Protein AF-A0A2G6C379-F1 (afdb_monomer)

Solvent-accessible surface area (backbone atoms only — not comparable to full-atom values): 12101 Å² total; per-residue (Å²): 142,84,83,85,84,88,79,91,78,92,78,83,88,73,77,84,77,81,77,82,72,88,87,70,89,64,72,88,75,77,79,70,86,86,88,75,94,64,80,55,58,51,52,68,58,52,53,51,51,34,57,76,68,73,46,71,70,52,76,47,78,49,75,74,59,90,48,76,74,57,47,44,73,76,47,71,85,57,52,59,60,40,52,43,57,32,26,32,58,100,52,88,53,30,34,42,38,39,39,58,47,85,58,81,85,54,54,66,59,52,17,58,78,68,76,48,58,62,54,42,75,52,52,62,68,58,34,34,58,26,39,36,37,59,86,93,60,60,33,80,64,29,57,75,31,84,52,21,79,71,48,43,39,35,35,32,52,78,49,41,76,34,81,50,38,64,37,44,51,59,48,63,40,37,36,40,30,32,36,24,66,43,49,59,56,53,39,44,70,68,74,43,72,66,46,77,39,86,120

Foldseek 3Di:
DDDDDDDDDDDDDDDDDPDDDPPDPDPPPLPPDDDDQDLFQDLVVVVVLCVSLVFDKDKFFADQDDDPVVVCVRPVPAFAKDWFWKDADVDDAIETEIEGRPDDDPQVVVCVVVVTHRIDGDDQVLCCQQQSDGPPQGWLSSLVNPNVPRYAYEYAPVQQQAQWHWTDRGGRRMTMITHSVCSQSSQVSSPHGYHYDND

Structure (mmCIF, N/CA/C/O backbone):
data_AF-A0A2G6C379-F1
#
_entry.id   AF-A0A2G6C379-F1
#
loop_
_atom_site.group_PDB
_atom_site.id
_atom_site.type_symbol
_atom_site.label_atom_id
_atom_site.label_alt_id
_atom_site.label_comp_id
_atom_site.label_asym_id
_atom_site.label_entity_id
_atom_site.label_seq_id
_atom_site.pdbx_PDB_ins_code
_atom_site.Cartn_x
_atom_site.Cartn_y
_atom_site.Cartn_z
_atom_site.occupancy
_atom_site.B_iso_or_equiv
_atom_site.auth_seq_id
_atom_site.auth_comp_id
_atom_site.auth_asym_id
_atom_site.auth_atom_id
_atom_site.pdbx_PDB_model_num
ATOM 1 N N . MET A 1 1 ? -29.899 -9.988 62.642 1.00 38.78 1 MET A N 1
ATOM 2 C CA . MET A 1 1 ? -28.792 -9.055 62.944 1.00 38.78 1 MET A CA 1
ATOM 3 C C . MET A 1 1 ? -27.484 -9.716 62.543 1.00 38.78 1 MET A C 1
ATOM 5 O O . MET A 1 1 ? -27.093 -10.660 63.207 1.00 38.78 1 MET A O 1
ATOM 9 N N . SER A 1 2 ? -26.866 -9.307 61.434 1.00 35.81 2 SER A N 1
ATOM 10 C CA . SER A 1 2 ? -25.542 -8.660 61.425 1.00 35.81 2 SER A CA 1
ATOM 11 C C . SER A 1 2 ? -24.962 -8.646 60.003 1.00 35.81 2 SER A C 1
ATOM 13 O O . SER A 1 2 ? -24.660 -9.687 59.436 1.00 35.81 2 SER A O 1
ATOM 15 N N . TYR A 1 3 ? -24.916 -7.429 59.462 1.00 31.28 3 TYR A N 1
ATOM 16 C CA . TYR A 1 3 ? -23.936 -6.809 58.567 1.00 31.28 3 TYR A CA 1
ATOM 17 C C . TYR A 1 3 ? -23.276 -7.574 57.404 1.00 31.28 3 TYR A C 1
ATOM 19 O O . TYR A 1 3 ? -22.481 -8.492 57.573 1.00 31.28 3 TYR A O 1
ATOM 27 N N . ALA A 1 4 ? -23.522 -7.014 56.214 1.00 38.81 4 ALA A N 1
ATOM 28 C CA . ALA A 1 4 ? -22.687 -7.089 55.017 1.00 38.81 4 ALA A CA 1
ATOM 29 C C . ALA A 1 4 ? -21.328 -6.381 55.209 1.00 38.81 4 ALA A C 1
ATOM 31 O O . ALA A 1 4 ? -21.170 -5.572 56.129 1.00 38.81 4 ALA A O 1
ATOM 32 N N . PRO A 1 5 ? -20.402 -6.563 54.252 1.00 44.56 5 PRO A N 1
ATOM 33 C CA . PRO A 1 5 ? -20.029 -5.392 53.463 1.00 44.56 5 PRO A CA 1
ATOM 34 C C . PRO A 1 5 ? -19.904 -5.637 51.950 1.00 44.56 5 PRO A C 1
ATOM 36 O O . PRO A 1 5 ? -19.790 -6.752 51.450 1.00 44.56 5 PRO A O 1
ATOM 39 N N . LEU A 1 6 ? -19.965 -4.504 51.255 1.00 38.88 6 LEU A N 1
ATOM 40 C CA . LEU A 1 6 ? -19.885 -4.261 49.820 1.00 38.88 6 LEU A CA 1
ATOM 41 C C . LEU A 1 6 ? -18.534 -4.662 49.206 1.00 38.88 6 LEU A C 1
ATOM 43 O O . LEU A 1 6 ? -17.491 -4.404 49.802 1.00 38.88 6 LEU A O 1
ATOM 47 N N . ALA A 1 7 ? -18.554 -5.125 47.953 1.00 33.72 7 ALA A N 1
ATOM 48 C CA . ALA A 1 7 ? -17.433 -4.954 47.028 1.00 33.72 7 ALA A CA 1
ATOM 49 C C . ALA A 1 7 ? -17.923 -4.894 45.570 1.00 33.72 7 ALA A C 1
ATOM 51 O O . ALA A 1 7 ? -18.427 -5.872 45.018 1.00 33.72 7 ALA A O 1
ATOM 52 N N . CYS A 1 8 ? -17.761 -3.713 44.967 1.00 31.86 8 CYS A N 1
ATOM 53 C CA . CYS A 1 8 ? -17.794 -3.469 43.528 1.00 31.86 8 CYS A CA 1
ATOM 54 C C . CYS A 1 8 ? -16.791 -4.363 42.791 1.00 31.86 8 CYS A C 1
ATOM 56 O O . CYS A 1 8 ? -15.619 -4.380 43.155 1.00 31.86 8 CYS A O 1
ATOM 58 N N . TRP A 1 9 ? -17.213 -4.958 41.676 1.00 29.00 9 TRP A N 1
ATOM 59 C CA . TRP A 1 9 ? -16.306 -5.366 40.604 1.00 29.00 9 TRP A CA 1
ATOM 60 C C . TRP A 1 9 ? -16.858 -4.887 39.262 1.00 29.00 9 TRP A C 1
ATOM 62 O O . TRP A 1 9 ? -17.794 -5.450 38.702 1.00 29.00 9 TRP A O 1
ATOM 72 N N . TRP A 1 10 ? -16.258 -3.804 38.774 1.00 32.34 10 TRP A N 1
ATOM 73 C CA . TRP A 1 10 ? -16.143 -3.497 37.355 1.00 32.34 10 TRP A CA 1
ATOM 74 C C . TRP A 1 10 ? -15.030 -4.391 36.786 1.00 32.34 10 TRP A C 1
ATOM 76 O O . TRP A 1 10 ? -13.888 -4.282 37.222 1.00 32.34 10 TRP A O 1
ATOM 86 N N . LEU A 1 11 ? -15.339 -5.246 35.811 1.00 32.47 11 LEU A N 1
ATOM 87 C CA . LEU A 1 11 ? -14.383 -5.803 34.843 1.00 32.47 11 LEU A CA 1
ATOM 88 C C . LEU A 1 11 ? -15.121 -5.856 33.501 1.00 32.47 11 LEU A C 1
ATOM 90 O O . LEU A 1 11 ? -16.102 -6.571 33.351 1.00 32.47 11 LEU A O 1
ATOM 94 N N . SER A 1 12 ? -14.845 -4.898 32.619 1.00 36.22 12 SER A N 1
ATOM 95 C CA . SER A 1 12 ? -13.827 -5.013 31.565 1.00 36.22 12 SER A CA 1
ATOM 96 C C . SER A 1 12 ? -14.299 -5.917 30.424 1.00 36.22 12 SER A C 1
ATOM 98 O O . SER A 1 12 ? -13.953 -7.092 30.331 1.00 36.22 12 SER A O 1
ATOM 100 N N . SER A 1 13 ? -15.104 -5.330 29.540 1.00 35.69 13 SER A N 1
ATOM 101 C CA . SER A 1 13 ? -15.391 -5.863 28.212 1.00 35.69 13 SER A CA 1
ATOM 102 C C . SER A 1 13 ? -14.158 -5.635 27.330 1.00 35.69 13 SER A C 1
ATOM 104 O O . SER A 1 13 ? -14.037 -4.603 26.672 1.00 35.69 13 SER A O 1
ATOM 106 N N . ALA A 1 14 ? -13.206 -6.565 27.357 1.00 33.41 14 ALA A N 1
ATOM 107 C CA . ALA A 1 14 ? -12.123 -6.596 26.379 1.00 33.41 14 ALA A CA 1
ATOM 108 C C . ALA A 1 14 ? -12.692 -6.969 24.990 1.00 33.41 14 ALA A C 1
ATOM 110 O O . ALA A 1 14 ? -13.519 -7.881 24.909 1.00 33.41 14 ALA A O 1
ATOM 111 N N . PRO A 1 15 ? -12.290 -6.296 23.895 1.00 35.88 15 PRO A N 1
ATOM 112 C CA . PRO A 1 15 ? -12.675 -6.703 22.546 1.00 35.88 15 PRO A CA 1
ATOM 113 C C . PRO A 1 15 ? -11.981 -8.024 22.162 1.00 35.88 15 PRO A C 1
ATOM 115 O O . PRO A 1 15 ? -10.946 -8.368 22.743 1.00 35.88 15 PRO A O 1
ATOM 118 N N . PRO A 1 16 ? -12.535 -8.786 21.201 1.00 36.28 16 PRO A N 1
ATOM 119 C CA . PRO A 1 16 ? -12.026 -10.105 20.865 1.00 36.28 16 PRO A CA 1
ATOM 120 C C . PRO A 1 16 ? -10.613 -10.005 20.287 1.00 36.28 16 PRO A C 1
ATOM 122 O O . PRO A 1 16 ? -10.349 -9.287 19.324 1.00 36.28 16 PRO A O 1
ATOM 125 N N . ILE A 1 17 ? -9.710 -10.764 20.898 1.00 35.69 17 ILE A N 1
ATOM 126 C CA . ILE A 1 17 ? -8.379 -11.064 20.384 1.00 35.69 17 ILE A CA 1
ATOM 127 C C . ILE A 1 17 ? -8.590 -11.822 19.070 1.00 35.69 17 ILE A C 1
ATOM 129 O O . ILE A 1 17 ? -9.154 -12.917 19.075 1.00 35.69 17 ILE A O 1
ATOM 133 N N . PHE A 1 18 ? -8.172 -11.237 17.945 1.00 36.41 18 PHE A N 1
ATOM 134 C CA . PHE A 1 18 ? -8.116 -11.946 16.671 1.00 36.41 18 PHE A CA 1
ATOM 135 C C . PHE A 1 18 ? -7.194 -13.158 16.837 1.00 36.41 18 PHE A C 1
ATOM 137 O O . PHE A 1 18 ? -5.983 -13.031 17.018 1.00 36.41 18 PHE A O 1
ATOM 144 N N . ALA A 1 19 ? -7.800 -14.343 16.837 1.00 31.86 19 ALA A N 1
ATOM 145 C CA . ALA A 1 19 ? -7.094 -15.607 16.835 1.00 31.86 19 ALA A CA 1
ATOM 146 C C . ALA A 1 19 ? -6.356 -15.745 15.498 1.00 31.86 19 ALA A C 1
ATOM 148 O O . ALA A 1 19 ? -6.970 -15.818 14.436 1.00 31.86 19 ALA A O 1
ATOM 149 N N . CYS A 1 20 ? -5.029 -15.746 15.583 1.00 30.28 20 CYS A N 1
ATOM 150 C CA . CYS A 1 20 ? -4.110 -15.966 14.477 1.00 30.28 20 CYS A CA 1
ATOM 151 C C . CYS A 1 20 ? -4.453 -17.295 13.776 1.00 30.28 20 CYS A C 1
ATOM 153 O O . CYS A 1 20 ? -4.453 -18.355 14.409 1.00 30.28 20 CYS A O 1
ATOM 155 N N . SER A 1 21 ? -4.789 -17.238 12.487 1.00 34.28 21 SER A N 1
ATOM 156 C CA . SER A 1 21 ? -5.070 -18.419 11.666 1.00 34.28 21 SER A CA 1
ATOM 157 C C . SER A 1 21 ? -3.759 -19.159 11.347 1.00 34.28 21 SER A C 1
ATOM 159 O O . SER A 1 21 ? -2.771 -18.508 11.014 1.00 34.28 21 SER A O 1
ATOM 161 N N . PRO A 1 22 ? -3.692 -20.507 11.368 1.00 31.56 22 PRO A N 1
ATOM 162 C CA . PRO A 1 22 ? -2.435 -21.250 11.190 1.00 31.56 22 PRO A CA 1
ATOM 163 C C . PRO A 1 22 ? -1.883 -21.252 9.754 1.00 31.56 22 PRO A C 1
ATOM 165 O O . PRO A 1 22 ? -0.996 -22.045 9.438 1.00 31.56 22 PRO A O 1
ATOM 168 N N . ARG A 1 23 ? -2.437 -20.450 8.836 1.00 39.84 23 ARG A N 1
ATOM 169 C CA . ARG A 1 23 ? -2.306 -20.708 7.395 1.00 39.84 23 ARG A CA 1
ATOM 170 C C . ARG A 1 23 ? -0.994 -20.232 6.764 1.00 39.84 23 ARG A C 1
ATOM 172 O O . ARG A 1 23 ? -0.722 -20.614 5.632 1.00 39.84 23 ARG A O 1
ATOM 179 N N . TYR A 1 24 ? -0.155 -19.498 7.496 1.00 38.47 24 TYR A N 1
ATOM 180 C CA . TYR A 1 24 ? 1.117 -18.982 6.986 1.00 38.47 24 TYR A CA 1
ATOM 181 C C . TYR A 1 24 ? 2.213 -18.983 8.063 1.00 38.47 24 TYR A C 1
ATOM 183 O O . TYR A 1 24 ? 2.558 -17.955 8.639 1.00 38.47 24 TYR A O 1
ATOM 191 N N . LEU A 1 25 ? 2.838 -20.142 8.298 1.00 35.97 25 LEU A N 1
ATOM 192 C CA . LEU A 1 25 ? 4.183 -20.218 8.892 1.00 35.97 25 LEU A CA 1
ATOM 193 C C . LEU A 1 25 ? 5.223 -19.806 7.835 1.00 35.97 25 LEU A C 1
ATOM 195 O O . LEU A 1 25 ? 6.076 -20.594 7.433 1.00 35.97 25 LEU A O 1
ATOM 199 N N . VAL A 1 26 ? 5.126 -18.574 7.330 1.00 41.81 26 VAL A N 1
ATOM 200 C CA . VAL A 1 26 ? 6.183 -18.003 6.492 1.00 41.81 26 VAL A CA 1
ATOM 201 C C . VAL A 1 26 ? 7.257 -17.483 7.434 1.00 41.81 26 VAL A C 1
ATOM 203 O O . VAL A 1 26 ? 6.985 -16.754 8.385 1.00 41.81 26 VAL A O 1
ATOM 206 N N . ASN A 1 27 ? 8.470 -17.960 7.189 1.00 36.75 27 ASN A N 1
ATOM 207 C CA . ASN A 1 27 ? 9.697 -17.744 7.934 1.00 36.75 27 ASN A CA 1
ATOM 208 C C . ASN A 1 27 ? 9.770 -16.354 8.613 1.00 36.75 27 ASN A C 1
ATOM 210 O O . ASN A 1 27 ? 10.182 -15.374 7.993 1.00 36.75 27 ASN A O 1
ATOM 214 N N . ARG A 1 28 ? 9.424 -16.272 9.910 1.00 43.12 28 ARG A N 1
ATOM 215 C CA . ARG A 1 28 ? 9.534 -15.051 10.747 1.00 43.12 28 ARG A CA 1
ATOM 216 C C . ARG A 1 28 ? 10.961 -14.475 10.815 1.00 43.12 28 ARG A C 1
ATOM 218 O O . ARG A 1 28 ? 11.160 -13.412 11.389 1.00 43.12 28 ARG A O 1
ATOM 225 N N . PHE A 1 29 ? 11.945 -15.163 10.237 1.00 39.03 29 PHE A N 1
ATOM 226 C CA . PHE A 1 29 ? 13.364 -14.826 10.277 1.00 39.03 29 PHE A CA 1
ATOM 227 C C . PHE A 1 29 ? 13.891 -14.047 9.059 1.00 39.03 29 PHE A C 1
ATOM 229 O O . PHE A 1 29 ? 15.074 -13.720 9.041 1.00 39.03 29 PHE A O 1
ATOM 236 N N . ALA A 1 30 ? 13.069 -13.716 8.053 1.00 39.34 30 ALA A N 1
ATOM 237 C CA . ALA A 1 30 ? 13.566 -13.041 6.843 1.00 39.34 30 ALA A CA 1
ATOM 238 C C . ALA A 1 30 ? 13.582 -11.498 6.898 1.00 39.34 30 ALA A C 1
ATOM 240 O O . ALA A 1 30 ? 14.214 -10.878 6.047 1.00 39.34 30 ALA A O 1
ATOM 241 N N . VAL A 1 31 ? 12.960 -10.857 7.894 1.00 43.72 31 VAL A N 1
ATOM 242 C CA . VAL A 1 31 ? 13.060 -9.393 8.077 1.00 43.72 31 VAL A CA 1
ATOM 243 C C . VAL A 1 31 ? 13.980 -9.096 9.259 1.00 43.72 31 VAL A C 1
ATOM 245 O O . VAL A 1 31 ? 13.568 -8.589 10.300 1.00 43.72 31 VAL A O 1
ATOM 248 N N . ALA A 1 32 ? 15.248 -9.486 9.128 1.00 37.09 32 ALA A N 1
ATOM 249 C CA . ALA A 1 32 ? 16.283 -9.059 10.057 1.00 37.09 32 ALA A CA 1
ATOM 250 C C . ALA A 1 32 ? 16.591 -7.566 9.834 1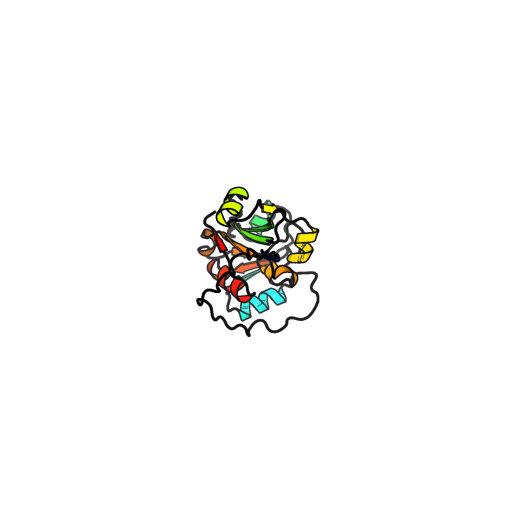.00 37.09 32 ALA A C 1
ATOM 252 O O . ALA A 1 32 ? 16.851 -7.144 8.710 1.00 37.09 32 ALA A O 1
ATOM 253 N N . ALA A 1 33 ? 16.508 -6.804 10.930 1.00 42.62 33 ALA A N 1
ATOM 254 C CA . ALA A 1 33 ? 16.940 -5.423 11.159 1.00 42.62 33 ALA A CA 1
ATOM 255 C C . ALA A 1 33 ? 17.482 -4.645 9.940 1.00 42.62 33 ALA A C 1
ATOM 257 O O . ALA A 1 33 ? 18.663 -4.729 9.606 1.00 42.62 33 ALA A O 1
ATOM 258 N N . ILE A 1 34 ? 16.635 -3.795 9.352 1.00 43.97 34 ILE A N 1
ATOM 259 C CA . ILE A 1 34 ? 17.068 -2.738 8.433 1.00 43.97 34 ILE A CA 1
ATOM 260 C C . ILE A 1 34 ? 17.151 -1.448 9.257 1.00 43.97 34 ILE A C 1
ATOM 262 O O . ILE A 1 34 ? 16.146 -0.943 9.753 1.00 43.97 34 ILE A O 1
ATOM 266 N N . SER A 1 35 ? 18.375 -0.987 9.492 1.00 41.97 35 SER A N 1
ATOM 267 C CA . SER A 1 35 ? 18.727 0.126 10.376 1.00 41.97 35 SER A CA 1
ATOM 268 C C . SER A 1 35 ? 18.726 1.486 9.664 1.00 41.97 35 SER A C 1
ATOM 270 O O . SER A 1 35 ? 19.365 1.599 8.617 1.00 41.97 35 SER A O 1
ATOM 272 N N . SER A 1 36 ? 18.147 2.504 10.328 1.00 38.66 36 SER A N 1
ATOM 273 C CA . SER A 1 36 ? 18.287 3.984 10.192 1.00 38.66 36 SER A CA 1
ATOM 274 C C . SER A 1 36 ? 16.942 4.708 9.983 1.00 38.66 36 SER A C 1
ATOM 276 O O . SER A 1 36 ? 16.035 4.128 9.389 1.00 38.66 36 SER A O 1
ATOM 278 N N . PRO A 1 37 ? 16.767 5.947 10.494 1.00 42.06 37 PRO A N 1
ATOM 279 C CA . PRO A 1 37 ? 15.497 6.665 10.416 1.00 42.06 37 PRO A CA 1
ATOM 280 C C . PRO A 1 37 ? 15.298 7.152 8.980 1.00 42.06 37 PRO A C 1
ATOM 282 O O . PRO A 1 37 ? 16.031 8.027 8.525 1.00 42.06 37 PRO A O 1
ATOM 285 N N . VAL A 1 38 ? 14.365 6.555 8.237 1.00 46.16 38 VAL A N 1
ATOM 286 C CA . VAL A 1 38 ? 14.166 6.924 6.832 1.00 46.16 38 VAL A CA 1
ATOM 287 C C . VAL A 1 38 ? 12.907 7.774 6.687 1.00 46.16 38 VAL A C 1
ATOM 289 O O . VAL A 1 38 ? 11.795 7.257 6.655 1.00 46.16 38 VAL A O 1
ATOM 292 N N . ASP A 1 39 ? 13.108 9.088 6.560 1.00 55.81 39 ASP A N 1
ATOM 293 C CA . ASP A 1 39 ? 12.076 10.073 6.193 1.00 55.81 39 ASP A CA 1
ATOM 294 C C . ASP A 1 39 ? 11.598 9.922 4.729 1.00 55.81 39 ASP A C 1
ATOM 296 O O . ASP A 1 39 ? 10.691 10.631 4.291 1.00 55.81 39 ASP A O 1
ATOM 300 N N . LYS A 1 40 ? 12.197 9.008 3.947 1.00 65.94 40 LYS A N 1
ATOM 301 C CA . LYS A 1 40 ? 11.839 8.732 2.549 1.00 65.94 40 LYS A CA 1
ATOM 302 C C . LYS A 1 40 ? 11.876 7.231 2.259 1.00 65.94 40 LYS A C 1
ATOM 304 O O . LYS A 1 40 ? 12.834 6.550 2.589 1.00 65.94 40 LYS A O 1
ATOM 309 N N . LEU A 1 41 ? 10.853 6.716 1.593 1.00 76.06 41 LEU A N 1
ATOM 310 C CA . LEU A 1 41 ? 10.830 5.336 1.114 1.00 76.06 41 LEU A CA 1
ATOM 311 C C . LEU A 1 41 ? 11.997 5.092 0.127 1.00 76.06 41 LEU A C 1
ATOM 313 O O . LEU A 1 41 ? 12.105 5.789 -0.881 1.00 76.06 41 LEU A O 1
ATOM 317 N N . ASP A 1 42 ? 12.884 4.143 0.445 1.00 84.50 42 ASP A N 1
ATOM 318 C CA . ASP A 1 42 ? 14.078 3.825 -0.352 1.00 84.50 42 ASP A CA 1
ATOM 319 C C . ASP A 1 42 ? 13.776 2.736 -1.397 1.00 84.50 42 ASP A C 1
ATOM 321 O O . ASP A 1 42 ? 13.410 1.603 -1.066 1.00 84.50 42 ASP A O 1
ATOM 325 N N . GLN A 1 43 ? 13.974 3.061 -2.678 1.00 87.31 43 GLN A N 1
ATOM 326 C CA . GLN A 1 43 ? 13.788 2.124 -3.786 1.00 87.31 43 GLN A CA 1
ATOM 327 C C . GLN A 1 43 ? 14.662 0.869 -3.630 1.00 87.31 43 GLN A C 1
ATOM 329 O O . GLN A 1 43 ? 14.211 -0.236 -3.943 1.00 87.31 43 GLN A O 1
ATOM 334 N N . GLN A 1 44 ? 15.895 1.001 -3.132 1.00 89.44 44 GLN A N 1
ATOM 335 C CA . GLN A 1 44 ? 16.791 -0.143 -2.967 1.00 89.44 44 GLN A CA 1
ATOM 336 C C . GLN A 1 44 ? 16.278 -1.099 -1.884 1.00 89.44 44 GLN A C 1
ATOM 338 O O . GLN A 1 44 ? 16.321 -2.323 -2.064 1.00 89.44 44 GLN A O 1
ATOM 343 N N . GLN A 1 45 ? 15.737 -0.551 -0.792 1.00 91.00 45 GLN A N 1
ATOM 344 C CA . GLN A 1 45 ? 15.069 -1.322 0.252 1.00 91.00 45 GLN A CA 1
ATOM 345 C C . GLN A 1 45 ? 13.879 -2.104 -0.317 1.00 91.00 45 GLN A C 1
ATOM 347 O O . GLN A 1 45 ? 13.784 -3.307 -0.084 1.00 91.00 45 GLN A O 1
ATOM 352 N N . ILE A 1 46 ? 13.030 -1.469 -1.134 1.00 93.50 46 ILE A N 1
ATOM 353 C CA . ILE A 1 46 ? 11.883 -2.133 -1.778 1.00 93.50 46 ILE A CA 1
ATOM 354 C C . ILE A 1 46 ? 12.333 -3.324 -2.620 1.00 93.50 46 ILE A C 1
ATOM 356 O O . ILE A 1 46 ? 11.817 -4.428 -2.458 1.00 93.50 46 ILE A O 1
ATOM 360 N N . ILE A 1 47 ? 13.308 -3.116 -3.506 1.00 93.50 47 ILE A N 1
ATOM 361 C CA . ILE A 1 47 ? 13.815 -4.170 -4.393 1.00 93.50 47 ILE A CA 1
ATOM 362 C C . ILE A 1 47 ? 14.389 -5.324 -3.571 1.00 93.50 47 ILE A C 1
ATOM 364 O O . ILE A 1 47 ? 14.145 -6.492 -3.878 1.00 93.50 47 ILE A O 1
ATOM 368 N N . THR A 1 48 ? 15.136 -5.004 -2.515 1.00 95.06 48 THR A N 1
ATOM 369 C CA . THR A 1 48 ? 15.722 -6.002 -1.615 1.00 95.06 48 THR A CA 1
ATOM 370 C C . THR A 1 48 ? 14.633 -6.824 -0.929 1.00 95.06 48 THR A C 1
ATOM 372 O O . THR A 1 48 ? 14.710 -8.051 -0.937 1.00 95.06 48 THR A O 1
ATOM 375 N N . THR A 1 49 ? 13.582 -6.180 -0.414 1.00 95.75 49 THR A N 1
ATOM 376 C CA . THR A 1 49 ? 12.440 -6.874 0.192 1.00 95.75 49 THR A CA 1
ATOM 377 C C . THR A 1 49 ? 11.700 -7.749 -0.819 1.00 95.75 49 THR A C 1
ATOM 379 O O . THR A 1 49 ? 11.412 -8.904 -0.520 1.00 95.75 49 THR A O 1
ATOM 382 N N . LEU A 1 50 ? 11.431 -7.252 -2.029 1.00 96.94 50 LEU A N 1
ATOM 383 C CA . LEU A 1 50 ? 10.754 -8.032 -3.071 1.00 96.94 50 LEU A CA 1
ATOM 384 C C . LEU A 1 50 ? 11.552 -9.281 -3.458 1.00 96.94 50 LEU A C 1
ATOM 386 O O . LEU A 1 50 ? 10.974 -10.358 -3.574 1.00 96.94 50 LEU A O 1
ATOM 390 N N . LYS A 1 51 ? 12.878 -9.162 -3.593 1.00 97.00 51 LYS A N 1
ATOM 391 C CA . LYS A 1 51 ? 13.764 -10.310 -3.837 1.00 97.00 51 LYS A CA 1
ATOM 392 C C . LYS A 1 51 ? 13.758 -11.297 -2.670 1.00 97.00 51 LYS A C 1
ATOM 394 O O . LYS A 1 51 ? 13.656 -12.495 -2.902 1.00 97.00 51 LYS A O 1
ATOM 399 N N . ALA A 1 52 ? 13.839 -10.809 -1.432 1.00 97.19 52 ALA A N 1
ATOM 400 C CA . ALA A 1 52 ? 13.833 -11.655 -0.237 1.00 97.19 52 ALA A CA 1
ATOM 401 C C . ALA A 1 52 ? 12.516 -12.433 -0.061 1.00 97.19 52 ALA A C 1
ATOM 403 O O . ALA A 1 52 ? 12.520 -13.542 0.466 1.00 97.19 52 ALA A O 1
ATOM 404 N N . LEU A 1 53 ? 11.399 -11.865 -0.523 1.00 97.19 53 LEU A N 1
ATOM 405 C CA . LEU A 1 53 ? 10.078 -12.498 -0.514 1.00 97.19 53 LEU A CA 1
ATOM 406 C C . LEU A 1 53 ? 9.788 -13.331 -1.772 1.00 97.19 53 LEU A C 1
ATOM 408 O O . LEU A 1 53 ? 8.670 -13.822 -1.917 1.00 97.19 53 LEU A O 1
ATOM 412 N N . ASP A 1 54 ? 10.754 -13.473 -2.684 1.00 97.50 54 ASP A N 1
ATOM 413 C CA . ASP A 1 54 ? 10.577 -14.153 -3.972 1.00 97.50 54 ASP A CA 1
ATOM 414 C C . ASP A 1 54 ? 9.353 -13.618 -4.745 1.00 97.50 54 ASP A C 1
ATOM 416 O O . ASP A 1 54 ? 8.476 -14.357 -5.196 1.00 97.50 54 ASP A O 1
ATOM 420 N N . ILE A 1 55 ? 9.231 -12.288 -4.814 1.00 98.06 55 ILE A N 1
ATOM 421 C CA . ILE A 1 55 ? 8.162 -11.604 -5.544 1.00 98.06 55 ILE A CA 1
ATOM 422 C C . ILE A 1 55 ? 8.703 -11.155 -6.908 1.00 98.06 55 ILE A C 1
ATOM 424 O O . ILE A 1 55 ? 9.600 -10.299 -6.963 1.00 98.06 55 ILE A O 1
ATOM 428 N N . PRO A 1 56 ? 8.151 -11.675 -8.022 1.00 96.75 56 PRO A N 1
ATOM 429 C CA . PRO A 1 56 ? 8.515 -11.203 -9.348 1.00 96.75 56 PRO A CA 1
ATOM 430 C C . PRO A 1 56 ? 8.116 -9.735 -9.495 1.00 96.75 56 PRO A C 1
ATOM 432 O O . PRO A 1 56 ? 7.013 -9.335 -9.112 1.00 96.75 56 PRO A O 1
ATOM 435 N N . HIS A 1 57 ? 9.027 -8.934 -10.040 1.00 96.12 57 HIS A N 1
ATOM 436 C CA . HIS A 1 57 ? 8.815 -7.509 -10.234 1.00 96.12 57 HIS A CA 1
ATOM 437 C C . HIS A 1 57 ? 9.555 -6.997 -11.467 1.00 96.12 57 HIS A C 1
ATOM 439 O O . HIS A 1 57 ? 10.631 -7.491 -11.808 1.00 96.12 57 HIS A O 1
ATOM 445 N N . ARG A 1 58 ? 9.004 -5.957 -12.096 1.00 94.06 58 ARG A N 1
ATOM 446 C CA . ARG A 1 58 ? 9.726 -5.115 -13.062 1.00 94.06 58 ARG A CA 1
ATOM 447 C C . ARG A 1 58 ? 9.703 -3.666 -12.604 1.00 94.06 58 ARG A C 1
ATOM 449 O O . ARG A 1 58 ? 8.820 -3.255 -11.855 1.00 94.06 58 ARG A O 1
ATOM 456 N N . ILE A 1 59 ? 10.662 -2.882 -13.076 1.00 91.56 59 ILE A N 1
ATOM 457 C CA . ILE A 1 59 ? 10.774 -1.463 -12.742 1.00 91.56 59 ILE A CA 1
ATOM 458 C C . ILE A 1 59 ? 10.813 -0.678 -14.042 1.00 91.56 59 ILE A C 1
ATOM 460 O O . ILE A 1 59 ? 11.611 -0.986 -14.924 1.00 91.56 59 ILE A O 1
ATOM 464 N N . VAL A 1 60 ? 9.963 0.339 -14.142 1.00 89.88 60 VAL A N 1
ATOM 465 C CA . VAL A 1 60 ? 9.979 1.313 -15.234 1.00 89.88 60 VAL A CA 1
ATOM 466 C C . VAL A 1 60 ? 10.398 2.653 -14.664 1.00 89.88 60 VAL A C 1
ATOM 468 O O . VAL A 1 60 ? 9.740 3.176 -13.766 1.00 89.88 60 VAL A O 1
ATOM 471 N N . GLN A 1 61 ? 11.496 3.188 -15.186 1.00 88.62 61 GLN A N 1
ATOM 472 C CA . GLN A 1 61 ? 11.979 4.531 -14.876 1.00 88.62 61 GLN A CA 1
ATOM 473 C C . GLN A 1 61 ? 11.333 5.531 -15.837 1.00 88.62 61 GLN A C 1
ATOM 475 O O . GLN A 1 61 ? 11.196 5.243 -17.027 1.00 88.62 61 GLN A O 1
ATOM 480 N N . HIS A 1 62 ? 10.940 6.695 -15.331 1.00 82.44 62 HIS A N 1
ATOM 481 C CA . HIS A 1 62 ? 10.293 7.740 -16.115 1.00 82.44 62 HIS A CA 1
ATOM 482 C C . HIS A 1 62 ? 10.519 9.135 -15.510 1.00 82.44 62 HIS A C 1
ATOM 484 O O . HIS A 1 62 ? 10.795 9.268 -14.318 1.00 82.44 62 HIS A O 1
ATOM 490 N N . PRO A 1 63 ? 10.392 10.216 -16.300 1.00 79.81 63 PRO A N 1
ATOM 491 C CA . PRO A 1 63 ? 10.335 11.559 -15.737 1.00 79.81 63 PRO A CA 1
ATOM 492 C C . PRO A 1 63 ? 9.197 11.687 -14.705 1.00 79.81 63 PRO A C 1
ATOM 494 O O . PRO A 1 63 ? 8.195 10.971 -14.819 1.00 79.81 63 PRO A O 1
ATOM 497 N N . PRO A 1 64 ? 9.315 12.593 -13.715 1.00 77.50 64 PRO A N 1
ATOM 498 C CA . PRO A 1 64 ? 8.217 12.918 -12.818 1.00 77.50 64 PRO A CA 1
ATOM 499 C C . PRO A 1 64 ? 6.965 13.275 -13.609 1.00 77.50 64 PRO A C 1
ATOM 501 O O . PRO A 1 64 ? 6.974 14.194 -14.430 1.00 77.50 64 PRO A O 1
ATOM 504 N N . VAL A 1 65 ? 5.884 12.555 -13.342 1.00 70.00 65 VAL A N 1
ATOM 505 C CA . VAL A 1 65 ? 4.599 12.825 -13.971 1.00 70.00 65 VAL A CA 1
ATOM 506 C C . VAL A 1 65 ? 3.699 13.583 -13.005 1.00 70.00 65 VAL A C 1
ATOM 508 O O . VAL A 1 65 ? 3.488 13.142 -11.874 1.00 70.00 65 VAL A O 1
ATOM 511 N N . PHE A 1 66 ? 3.159 14.714 -13.462 1.00 67.75 66 PHE A N 1
ATOM 512 C CA . PHE A 1 66 ? 2.253 15.566 -12.682 1.00 67.75 66 PHE A CA 1
ATOM 513 C C . PHE A 1 66 ? 0.855 15.693 -13.300 1.00 67.75 66 PHE A C 1
ATOM 515 O O . PHE A 1 66 ? -0.071 16.132 -12.621 1.00 67.75 66 PHE A O 1
ATOM 522 N N . SER A 1 67 ? 0.685 15.305 -14.568 1.00 67.38 67 SER A N 1
ATOM 523 C CA . SER A 1 67 ? -0.594 15.352 -15.275 1.00 67.38 67 SER A CA 1
ATOM 524 C C . SER A 1 67 ? -1.099 13.947 -15.619 1.00 67.38 67 SER A C 1
ATOM 526 O O . SER A 1 67 ? -0.322 13.007 -15.785 1.00 67.38 67 SER A O 1
ATOM 528 N N . VAL A 1 68 ? -2.422 13.797 -15.741 1.00 61.75 68 VAL A N 1
ATOM 529 C CA . VAL A 1 68 ? -3.055 12.527 -16.146 1.00 61.75 68 VAL A CA 1
ATOM 530 C C . VAL A 1 68 ? -2.687 12.152 -17.587 1.00 61.75 68 VAL A C 1
ATOM 532 O O . VAL A 1 68 ? -2.576 10.976 -17.905 1.00 61.75 68 VAL A O 1
ATOM 535 N N . ALA A 1 69 ? -2.476 13.137 -18.462 1.00 59.91 69 ALA A N 1
ATOM 536 C CA . ALA A 1 69 ? -2.097 12.883 -19.851 1.00 59.91 69 ALA A CA 1
ATOM 537 C C . ALA A 1 69 ? -0.685 12.282 -19.947 1.00 59.91 69 ALA A C 1
ATOM 539 O O . ALA A 1 69 ? -0.467 11.317 -20.676 1.00 59.91 69 ALA A O 1
ATOM 540 N N . ASP A 1 70 ? 0.247 12.801 -19.148 1.00 59.12 70 ASP A N 1
ATOM 541 C CA . ASP A 1 70 ? 1.632 12.330 -19.127 1.00 59.12 70 ASP A CA 1
ATOM 542 C C . ASP A 1 70 ? 1.762 10.943 -18.471 1.00 59.12 70 ASP A C 1
ATOM 544 O O . ASP A 1 70 ? 2.685 10.192 -18.785 1.00 59.12 70 ASP A O 1
ATOM 548 N N . SER A 1 71 ? 0.833 10.556 -17.583 1.00 60.62 71 SER A N 1
ATOM 549 C CA . SER A 1 71 ? 0.920 9.273 -16.862 1.00 60.62 71 SER A CA 1
ATOM 550 C C . SER A 1 71 ? 0.522 8.091 -17.736 1.00 60.62 71 SER A C 1
ATOM 552 O O . SER A 1 71 ? 1.083 7.005 -17.592 1.00 60.62 71 SER A O 1
ATOM 554 N N . VAL A 1 72 ? -0.377 8.325 -18.694 1.00 58.12 72 VAL A N 1
ATOM 555 C CA . VAL A 1 72 ? -0.769 7.348 -19.717 1.00 58.12 72 VAL A CA 1
ATOM 556 C C . VAL A 1 72 ? 0.401 7.028 -20.654 1.00 58.12 72 VAL A C 1
ATOM 558 O O . VAL A 1 72 ? 0.530 5.891 -21.095 1.00 58.12 72 VAL A O 1
ATOM 561 N N . GLY A 1 73 ? 1.297 7.985 -20.922 1.00 58.81 73 GLY A N 1
ATOM 562 C CA . GLY A 1 73 ? 2.446 7.779 -21.815 1.00 58.81 73 GLY A CA 1
ATOM 563 C C . GLY A 1 73 ? 3.563 6.902 -21.237 1.00 58.81 73 GLY A C 1
ATOM 564 O O . GLY A 1 73 ? 4.347 6.335 -21.992 1.00 58.81 73 GLY A O 1
ATOM 565 N N . VAL A 1 74 ? 3.639 6.773 -19.909 1.00 62.41 74 VAL A N 1
ATOM 566 C CA . VAL A 1 74 ? 4.711 6.040 -19.211 1.00 62.41 74 VAL A CA 1
ATOM 567 C C . VAL A 1 74 ? 4.460 4.532 -19.159 1.00 62.41 74 VAL A C 1
ATOM 569 O O . VAL A 1 74 ? 5.401 3.742 -19.218 1.00 62.41 74 VAL A O 1
ATOM 572 N N . ALA A 1 75 ? 3.198 4.132 -19.016 1.00 64.81 75 ALA A N 1
ATOM 573 C CA . ALA A 1 75 ? 2.779 2.735 -18.985 1.00 64.81 75 ALA A CA 1
ATOM 574 C C . ALA A 1 75 ? 1.306 2.645 -19.421 1.00 64.81 75 ALA A C 1
ATOM 576 O O . ALA A 1 75 ? 0.423 2.535 -18.567 1.00 64.81 75 ALA A O 1
ATOM 577 N N . PRO A 1 76 ? 1.019 2.743 -20.729 1.00 63.44 76 PRO A N 1
ATOM 578 C CA . PRO A 1 76 ? -0.349 2.809 -21.243 1.00 63.44 76 PRO A CA 1
ATOM 579 C C . PRO A 1 76 ? -1.160 1.544 -20.937 1.00 63.44 76 PRO A C 1
ATOM 581 O O . PRO A 1 76 ? -2.376 1.625 -20.783 1.00 63.44 76 PRO A O 1
ATOM 584 N N . GLU A 1 77 ? -0.505 0.387 -20.788 1.00 69.50 77 GLU A N 1
ATOM 585 C CA . GLU A 1 77 ? -1.150 -0.863 -20.373 1.00 69.50 77 GLU A CA 1
ATOM 586 C C . GLU A 1 77 ? -1.360 -1.015 -18.854 1.00 69.50 77 GLU A C 1
ATOM 588 O O . GLU A 1 77 ? -1.9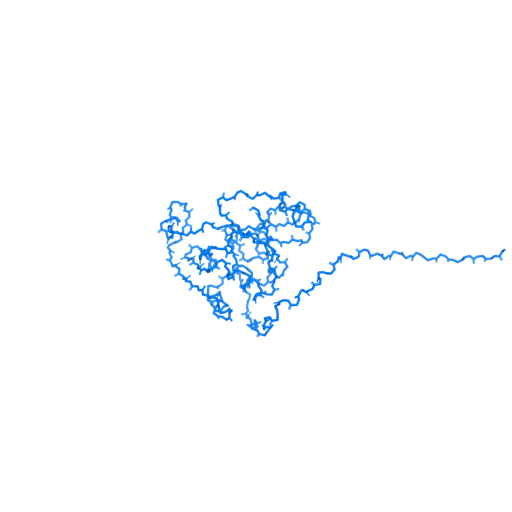26 -2.017 -18.411 1.00 69.50 77 GLU A O 1
ATOM 593 N N . LYS A 1 78 ? -0.901 -0.064 -18.027 1.00 80.69 78 LYS A N 1
ATOM 594 C CA . LYS A 1 78 ? -0.968 -0.191 -16.566 1.00 80.69 78 LYS A CA 1
ATOM 595 C C . LYS A 1 78 ? -2.419 -0.231 -16.094 1.00 80.69 78 LYS A C 1
ATOM 597 O O . LYS A 1 78 ? -3.169 0.730 -16.260 1.00 80.69 78 LYS A O 1
ATOM 602 N N . TYR A 1 79 ? -2.766 -1.298 -15.375 1.00 88.19 79 TYR A N 1
ATOM 603 C CA . TYR A 1 79 ? -4.026 -1.352 -14.647 1.00 88.19 79 TYR A CA 1
ATOM 604 C C . TYR A 1 79 ? -4.091 -0.204 -13.621 1.00 88.19 79 TYR A C 1
ATOM 606 O O . TYR A 1 79 ? -3.164 -0.051 -12.811 1.00 88.19 79 TYR A O 1
ATOM 614 N N . PRO A 1 80 ? -5.152 0.622 -13.625 1.00 90.88 80 PRO A N 1
ATOM 615 C CA . PRO A 1 80 ? -5.255 1.752 -12.718 1.00 90.88 80 PRO A CA 1
ATOM 616 C C . PRO A 1 80 ? -5.464 1.256 -11.284 1.00 90.88 80 PRO A C 1
ATOM 618 O O . PRO A 1 80 ? -6.446 0.588 -10.972 1.00 90.88 80 PRO A O 1
ATOM 621 N N . VAL A 1 81 ? -4.553 1.625 -10.385 1.00 93.50 81 VAL A N 1
ATOM 622 C CA . VAL A 1 81 ? -4.629 1.318 -8.949 1.00 93.50 81 VAL A CA 1
ATOM 623 C C . VAL A 1 81 ? -4.518 2.609 -8.166 1.00 93.50 81 VAL A C 1
ATOM 625 O O . VAL A 1 81 ? -3.710 3.476 -8.501 1.00 93.50 81 VAL A O 1
ATOM 628 N N . LYS A 1 82 ? -5.290 2.716 -7.088 1.00 92.56 82 LYS A N 1
ATOM 629 C CA . LYS A 1 82 ? -5.111 3.761 -6.084 1.00 92.56 82 LYS A CA 1
ATOM 630 C C . LYS A 1 82 ? -4.900 3.177 -4.702 1.00 92.56 82 LYS A C 1
ATOM 632 O O . LYS A 1 82 ? -5.465 2.146 -4.345 1.00 92.56 82 LYS A O 1
ATOM 637 N N . ASN A 1 83 ? -4.106 3.907 -3.934 1.00 96.25 83 ASN A N 1
ATOM 638 C CA . ASN A 1 83 ? -3.783 3.612 -2.551 1.00 96.25 83 ASN A CA 1
ATOM 639 C C . ASN A 1 83 ? -4.312 4.766 -1.704 1.00 96.25 83 ASN A C 1
ATOM 641 O O . ASN A 1 83 ? -3.960 5.923 -1.939 1.00 96.25 83 ASN A O 1
ATOM 645 N N . LEU A 1 84 ? -5.186 4.468 -0.751 1.00 96.44 84 LEU A N 1
ATOM 646 C CA . LEU A 1 84 ? -5.863 5.467 0.066 1.00 96.44 84 LEU A CA 1
ATOM 647 C C . LEU A 1 84 ? -5.567 5.187 1.532 1.00 96.44 84 LEU A C 1
ATOM 649 O O . LEU A 1 84 ? -5.684 4.052 1.983 1.00 96.44 84 LEU A O 1
ATOM 653 N N . PHE A 1 85 ? -5.202 6.225 2.277 1.00 97.75 85 PHE A N 1
ATOM 654 C CA . PHE A 1 85 ? -4.976 6.120 3.711 1.00 97.75 85 PHE A CA 1
ATOM 655 C C . PHE A 1 85 ? -6.193 6.656 4.466 1.00 97.75 85 PHE A C 1
ATOM 657 O O . PHE A 1 85 ? -6.500 7.853 4.407 1.00 97.75 85 PHE A O 1
ATOM 664 N N . LEU A 1 86 ? -6.905 5.760 5.144 1.00 97.94 86 LEU A N 1
ATOM 665 C CA . LEU A 1 86 ? -8.095 6.073 5.927 1.00 97.94 86 LEU A CA 1
ATOM 666 C C . LEU A 1 86 ? -7.834 5.850 7.412 1.00 97.94 86 LEU A C 1
ATOM 668 O O . LEU A 1 86 ? -7.030 5.014 7.806 1.00 97.94 86 LEU A O 1
ATOM 672 N N . VAL A 1 87 ? -8.562 6.580 8.238 1.00 97.62 87 VAL A N 1
ATOM 673 C CA . VAL A 1 87 ? -8.538 6.461 9.690 1.00 97.62 87 VAL A CA 1
ATOM 674 C C . VAL A 1 87 ? -9.961 6.388 10.221 1.00 97.62 87 VAL A C 1
ATOM 676 O O . VAL A 1 87 ? -10.896 6.994 9.683 1.00 97.62 87 VAL A O 1
ATOM 679 N N . GLU A 1 88 ? -10.134 5.624 11.286 1.00 97.50 88 GLU A N 1
ATOM 680 C CA . GLU A 1 88 ? -11.401 5.526 11.993 1.00 97.50 88 GLU A CA 1
ATOM 681 C C . GLU A 1 88 ? -11.670 6.789 12.816 1.00 97.50 88 GLU A C 1
ATOM 683 O O . GLU A 1 88 ? -10.803 7.333 13.502 1.00 97.50 88 GLU A O 1
ATOM 688 N N . ARG A 1 89 ? -12.901 7.298 12.753 1.00 94.88 89 ARG A N 1
ATOM 689 C CA . ARG A 1 89 ? -13.318 8.444 13.558 1.00 94.88 89 ARG A CA 1
ATOM 690 C C . ARG A 1 89 ? -13.404 8.041 15.027 1.00 94.88 89 ARG A C 1
ATOM 692 O O . ARG A 1 89 ? -14.233 7.211 15.380 1.00 94.88 89 ARG A O 1
ATOM 699 N N . ASN A 1 90 ? -12.633 8.726 15.873 1.00 91.62 90 ASN A N 1
ATOM 700 C CA . ASN A 1 90 ? -12.545 8.472 17.318 1.00 91.62 90 ASN A CA 1
ATOM 701 C C . ASN A 1 90 ? -12.094 7.040 17.664 1.00 91.62 90 ASN A C 1
ATOM 703 O O . ASN A 1 90 ? -12.363 6.570 18.766 1.00 91.62 90 ASN A O 1
ATOM 707 N N . GLY A 1 91 ? -11.434 6.352 16.730 1.00 91.31 91 GLY A N 1
ATOM 708 C CA . GLY A 1 91 ? -10.947 4.989 16.903 1.00 91.31 91 GLY A CA 1
ATOM 709 C C . GLY A 1 91 ? -9.457 4.876 16.581 1.00 91.31 91 GLY A C 1
ATOM 710 O O . GLY A 1 91 ? -8.864 5.812 16.038 1.00 91.31 91 GLY A O 1
ATOM 711 N N . PRO A 1 92 ? -8.821 3.751 16.941 1.00 93.56 92 PRO A N 1
ATOM 712 C CA . PRO A 1 92 ? -7.384 3.577 16.765 1.00 93.56 92 PRO A CA 1
ATOM 713 C C . PRO A 1 92 ? -6.993 3.138 15.346 1.00 93.56 92 PRO A C 1
ATOM 715 O O . PRO A 1 92 ? -5.808 3.228 15.004 1.00 93.56 92 PRO A O 1
ATOM 718 N N . ARG A 1 93 ? -7.953 2.644 14.547 1.00 96.94 93 ARG A N 1
ATOM 719 C CA . ARG A 1 93 ? -7.686 1.959 13.276 1.00 96.94 93 ARG A CA 1
ATOM 720 C C . ARG A 1 93 ? -7.178 2.925 12.206 1.00 96.94 93 ARG A C 1
ATOM 722 O O . ARG A 1 93 ? -7.787 3.970 11.954 1.00 96.94 93 ARG A O 1
ATOM 729 N N . LYS A 1 94 ? -6.088 2.537 11.538 1.00 98.00 94 LYS A N 1
ATOM 730 C CA . LYS A 1 94 ? -5.571 3.159 10.309 1.00 98.00 94 LYS A CA 1
ATOM 731 C C . LYS A 1 94 ? -5.529 2.108 9.217 1.00 98.00 94 LYS A C 1
ATOM 733 O O . LYS A 1 94 ? -5.153 0.973 9.474 1.00 98.00 94 LYS A O 1
ATOM 738 N N . LEU A 1 95 ? -5.933 2.484 8.015 1.00 98.31 95 LEU A N 1
ATOM 739 C CA . LEU A 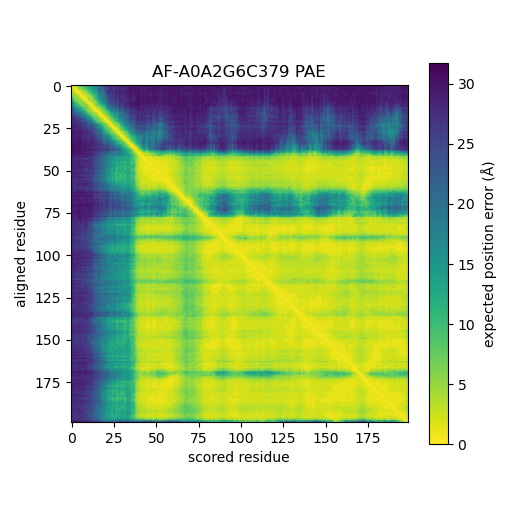1 95 ? -6.141 1.563 6.914 1.00 98.31 95 LEU A CA 1
ATOM 740 C C . LEU A 1 95 ? -5.415 2.071 5.672 1.00 98.31 95 LEU A C 1
ATOM 742 O O . LEU A 1 95 ? -5.619 3.209 5.249 1.00 98.31 95 LEU A O 1
ATOM 746 N N . LEU A 1 96 ? -4.629 1.199 5.053 1.00 98.31 96 LEU A N 1
ATOM 747 C CA . LEU A 1 96 ? -4.199 1.322 3.670 1.00 98.31 96 LEU A CA 1
ATOM 748 C C . LEU A 1 96 ? -5.187 0.550 2.792 1.00 98.31 96 LEU A C 1
ATOM 750 O O . LEU A 1 96 ? -5.204 -0.678 2.804 1.00 98.31 96 LEU A O 1
ATOM 754 N N . VAL A 1 97 ? -5.996 1.269 2.021 1.00 98.12 97 VAL A N 1
ATOM 755 C CA . VAL A 1 97 ? -6.955 0.693 1.074 1.00 98.12 97 VAL A CA 1
ATOM 756 C C . VAL A 1 97 ? -6.349 0.693 -0.323 1.00 98.12 97 VAL A C 1
ATOM 758 O O . VAL A 1 97 ? -6.046 1.755 -0.868 1.00 98.12 97 VAL A O 1
ATOM 761 N N . ILE A 1 98 ? -6.202 -0.492 -0.906 1.00 97.81 98 ILE A N 1
ATOM 762 C CA . ILE A 1 98 ? -5.699 -0.716 -2.261 1.00 97.81 98 ILE A CA 1
ATOM 763 C C . ILE A 1 98 ? -6.873 -1.173 -3.120 1.00 97.81 98 ILE A C 1
ATOM 765 O O . ILE A 1 98 ? -7.451 -2.238 -2.893 1.00 97.81 98 ILE A O 1
ATOM 769 N N . MET A 1 99 ? -7.248 -0.349 -4.093 1.00 96.88 99 MET A N 1
ATOM 770 C CA . MET A 1 99 ? -8.416 -0.593 -4.936 1.00 96.88 99 MET A CA 1
ATOM 771 C C . MET A 1 99 ? -8.186 -0.117 -6.371 1.00 96.88 99 MET A C 1
ATOM 773 O O . MET A 1 99 ? -7.231 0.603 -6.669 1.00 96.88 99 MET A O 1
ATOM 777 N N . ASP A 1 100 ? -9.088 -0.515 -7.253 1.00 95.06 100 ASP A N 1
ATOM 778 C CA . ASP A 1 100 ? -9.175 -0.055 -8.628 1.00 95.06 100 ASP A CA 1
ATOM 779 C C . ASP A 1 100 ? -9.230 1.475 -8.699 1.00 95.06 100 ASP A C 1
ATOM 781 O O . ASP A 1 100 ? -9.971 2.142 -7.967 1.00 95.06 100 ASP A O 1
ATOM 785 N N . GLY A 1 101 ? -8.398 2.042 -9.570 1.00 92.38 101 GLY A N 1
ATOM 786 C CA . GLY A 1 101 ? -8.232 3.483 -9.698 1.00 92.38 101 GLY A CA 1
ATOM 787 C C . GLY A 1 101 ? -9.494 4.195 -10.189 1.00 92.38 101 GLY A C 1
ATOM 788 O O . GLY A 1 101 ? -9.769 5.305 -9.726 1.00 92.38 101 GLY A O 1
ATOM 789 N N . LEU A 1 102 ? -10.291 3.551 -11.043 1.00 91.56 102 LEU A N 1
ATOM 790 C CA . LEU A 1 102 ? -11.504 4.099 -11.656 1.00 91.56 102 LEU A CA 1
ATOM 791 C C . LEU A 1 102 ? -12.748 3.911 -10.775 1.00 91.56 102 LEU A C 1
ATOM 793 O O . LEU A 1 102 ? -13.663 4.733 -10.820 1.00 91.56 102 LEU A O 1
ATOM 797 N N . ALA A 1 103 ? -12.782 2.875 -9.934 1.00 92.44 103 ALA A N 1
ATOM 798 C CA . ALA A 1 103 ? -13.904 2.601 -9.034 1.00 92.44 103 ALA A CA 1
ATOM 799 C C . ALA A 1 103 ? -14.079 3.692 -7.967 1.00 92.44 103 ALA A C 1
ATOM 801 O O . ALA A 1 103 ? -13.114 4.141 -7.362 1.00 92.44 103 ALA A O 1
ATOM 802 N N . ARG A 1 104 ? -15.298 4.127 -7.641 1.00 93.94 104 ARG A N 1
ATOM 803 C CA . ARG A 1 104 ? -15.499 5.103 -6.553 1.00 93.94 104 ARG A CA 1
ATOM 804 C C . ARG A 1 104 ? -15.416 4.407 -5.192 1.00 93.94 104 ARG A C 1
ATOM 806 O O . ARG A 1 104 ? -16.075 3.400 -4.985 1.00 93.94 104 ARG A O 1
ATOM 813 N N . LEU A 1 105 ? -14.668 4.977 -4.244 1.00 94.69 105 LEU A N 1
ATOM 814 C CA . LEU A 1 105 ? -14.650 4.469 -2.869 1.00 94.69 105 LEU A CA 1
ATOM 815 C C . LEU A 1 105 ? -15.987 4.765 -2.166 1.00 94.69 105 LEU A C 1
ATOM 817 O O . LEU A 1 105 ? -16.316 5.936 -1.942 1.00 94.69 105 LEU A O 1
ATOM 821 N N . ASP A 1 106 ? -16.708 3.719 -1.756 1.00 95.06 106 ASP A N 1
ATOM 822 C CA . ASP A 1 106 ? -17.787 3.824 -0.771 1.00 95.06 106 ASP A CA 1
ATOM 823 C C . ASP A 1 106 ? -17.230 3.675 0.651 1.00 95.06 106 ASP A C 1
ATOM 825 O O . ASP A 1 106 ? -17.109 2.587 1.207 1.00 95.06 106 ASP A O 1
ATOM 829 N N . VAL A 1 107 ? -16.899 4.811 1.263 1.00 96.12 107 VAL A N 1
ATOM 830 C CA . VAL A 1 107 ? -16.358 4.872 2.629 1.00 96.12 107 VAL A CA 1
ATOM 831 C C . VAL A 1 107 ? -17.344 4.308 3.663 1.00 96.12 107 VAL A C 1
ATOM 833 O O . VAL A 1 107 ? -16.917 3.777 4.687 1.00 96.12 107 VAL A O 1
ATOM 836 N N . LYS A 1 108 ? -18.660 4.439 3.429 1.00 95.25 108 LYS A N 1
ATOM 837 C CA . LYS A 1 108 ? -19.684 3.947 4.363 1.00 95.25 108 LYS A CA 1
ATOM 838 C C . LYS A 1 108 ? -19.823 2.434 4.258 1.00 95.25 108 LYS A C 1
ATOM 840 O O . LYS A 1 108 ? -19.817 1.777 5.294 1.00 95.25 108 LYS A O 1
ATOM 845 N N . GLY A 1 109 ? -19.909 1.915 3.033 1.00 95.00 109 GLY A N 1
ATOM 846 C CA . GLY A 1 109 ? -19.904 0.478 2.764 1.00 95.00 109 GLY A CA 1
ATOM 847 C C . GLY A 1 109 ? -18.652 -0.183 3.330 1.00 95.00 109 GLY A C 1
ATOM 848 O O . GLY A 1 109 ? -18.755 -1.134 4.094 1.00 95.00 109 GLY A O 1
ATOM 849 N N . LEU A 1 110 ? -17.476 0.405 3.091 1.00 96.06 110 LEU A N 1
ATOM 850 C CA . LEU A 1 110 ? -16.220 -0.095 3.650 1.00 96.06 110 LEU A CA 1
ATOM 851 C C . LEU A 1 110 ? -16.223 -0.133 5.182 1.00 96.06 110 LEU A C 1
ATOM 853 O O . LEU A 1 110 ? -15.760 -1.103 5.774 1.00 96.06 110 LEU A O 1
ATOM 857 N N . ALA A 1 111 ? -16.747 0.906 5.837 1.00 95.75 111 ALA A N 1
ATOM 858 C CA . ALA A 1 111 ? -16.838 0.916 7.292 1.00 95.75 111 ALA A CA 1
ATOM 859 C C . ALA A 1 111 ? -17.757 -0.202 7.823 1.00 95.75 111 ALA A C 1
ATOM 861 O O . ALA A 1 111 ? -17.430 -0.847 8.819 1.00 95.75 111 ALA A O 1
ATOM 862 N N . ALA A 1 112 ? -18.876 -0.453 7.136 1.00 94.25 112 ALA A N 1
ATOM 863 C CA . ALA A 1 112 ? -19.806 -1.524 7.479 1.00 94.25 112 ALA A CA 1
ATOM 864 C C . ALA A 1 112 ? -19.177 -2.914 7.285 1.00 94.25 112 ALA A C 1
ATOM 866 O O . ALA A 1 112 ? -19.223 -3.727 8.207 1.00 94.25 112 ALA A O 1
ATOM 867 N N . ASP A 1 113 ? -18.522 -3.151 6.146 1.00 93.06 113 ASP A N 1
ATOM 868 C CA . ASP A 1 113 ? -17.843 -4.414 5.826 1.00 93.06 113 ASP A CA 1
ATOM 869 C C . ASP A 1 113 ? -16.745 -4.762 6.839 1.00 93.06 113 ASP A C 1
ATOM 871 O O . ASP A 1 113 ? -16.535 -5.927 7.172 1.00 93.06 113 ASP A O 1
ATOM 875 N N . LEU A 1 114 ? -16.050 -3.745 7.351 1.00 94.25 114 LEU A N 1
ATOM 876 C CA . LEU A 1 114 ? -14.976 -3.903 8.332 1.00 94.25 114 LEU A CA 1
ATOM 877 C C . LEU A 1 114 ? -15.451 -3.861 9.789 1.00 94.25 114 LEU A C 1
ATOM 879 O O . LEU A 1 114 ? -14.609 -3.954 10.689 1.00 94.25 114 LEU A O 1
ATOM 883 N N . GLY A 1 115 ? -16.752 -3.669 10.035 1.00 93.88 115 GLY A N 1
ATOM 884 C CA . GLY A 1 115 ? -17.313 -3.538 11.381 1.00 93.88 115 GLY A CA 1
ATOM 885 C C . GLY A 1 115 ? -16.692 -2.393 12.192 1.00 93.88 115 GLY A C 1
ATOM 886 O O . GLY A 1 115 ? -16.463 -2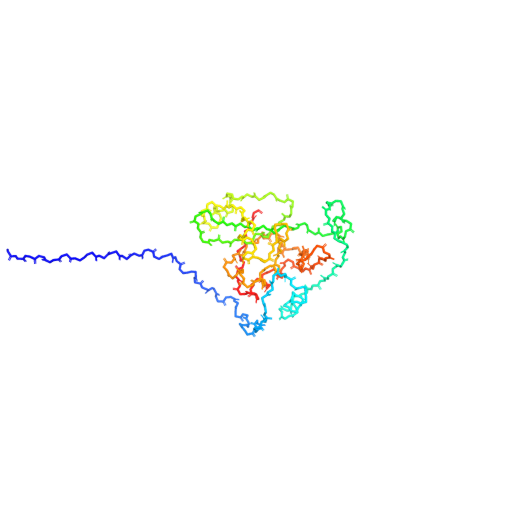.544 13.389 1.00 93.88 115 GLY A O 1
ATOM 887 N N . THR A 1 116 ? -16.356 -1.277 11.539 1.00 93.94 116 THR A N 1
ATOM 888 C CA . THR A 1 116 ? -15.657 -0.127 12.138 1.00 93.94 116 THR A CA 1
ATOM 889 C C . THR A 1 116 ? -16.557 1.097 12.243 1.00 93.94 116 THR A C 1
ATOM 891 O O . THR A 1 116 ? -17.591 1.194 11.573 1.00 93.94 116 THR A O 1
ATOM 894 N N . ALA A 1 117 ? -16.171 2.067 13.072 1.00 94.75 117 ALA A N 1
ATOM 895 C CA . ALA A 1 117 ? -16.810 3.372 13.058 1.00 94.75 117 ALA A CA 1
ATOM 896 C C . ALA A 1 117 ? -16.544 4.106 11.730 1.00 94.75 117 ALA A C 1
ATOM 898 O O . ALA A 1 117 ? -15.833 3.655 10.832 1.00 94.75 117 ALA A O 1
ATOM 899 N N . LYS A 1 118 ? -17.141 5.291 11.576 1.00 96.25 118 LYS A N 1
ATOM 900 C CA . LYS A 1 118 ? -17.025 6.077 10.341 1.00 96.25 118 LYS A CA 1
ATOM 901 C C . LYS A 1 118 ? -15.554 6.314 9.968 1.00 96.25 118 LYS A C 1
ATOM 903 O O . LYS A 1 118 ? -14.814 6.916 10.739 1.00 96.25 118 LYS A O 1
ATOM 908 N N . LEU A 1 119 ? -15.174 5.938 8.751 1.00 97.75 119 LEU A N 1
ATOM 909 C CA . LEU A 1 119 ? -13.845 6.201 8.202 1.00 97.75 119 LEU A CA 1
ATOM 910 C C . LEU A 1 119 ? -13.753 7.608 7.583 1.00 97.75 119 LEU A C 1
ATOM 912 O O . LEU A 1 119 ? -14.747 8.174 7.113 1.00 97.75 119 LEU A O 1
ATOM 916 N N . HIS A 1 120 ? -12.551 8.177 7.578 1.00 96.88 120 HIS A N 1
ATOM 917 C CA . HIS A 1 120 ? -12.209 9.420 6.884 1.00 96.88 120 HIS A CA 1
ATOM 918 C C . HIS A 1 120 ? -10.757 9.383 6.400 1.00 96.88 120 HIS A C 1
ATOM 920 O O . HIS A 1 120 ? -9.980 8.552 6.855 1.00 96.88 120 HIS A O 1
ATOM 926 N N . PHE A 1 121 ? -10.385 10.260 5.468 1.00 96.75 121 PHE A N 1
ATOM 927 C CA . PHE A 1 121 ? -8.996 10.362 5.020 1.00 96.75 121 PHE A CA 1
ATOM 928 C C . PHE A 1 121 ? -8.090 10.838 6.157 1.00 96.75 121 PHE A C 1
ATOM 930 O O . PHE A 1 121 ? -8.435 11.785 6.868 1.00 96.75 121 PHE A O 1
ATOM 937 N N . GLY A 1 122 ? -6.933 10.190 6.306 1.00 94.44 122 GLY A N 1
ATOM 938 C CA . GLY A 1 122 ? -5.901 10.660 7.224 1.00 94.44 122 GLY A CA 1
ATOM 939 C C . GLY A 1 122 ? -5.375 12.026 6.790 1.00 94.44 122 GLY A C 1
ATOM 940 O O . GLY A 1 122 ? -5.196 12.287 5.600 1.00 94.44 122 GLY A O 1
ATOM 941 N N . ASN A 1 123 ? -5.143 12.908 7.760 1.00 94.56 123 ASN A N 1
ATOM 942 C CA . ASN A 1 123 ? -4.504 14.194 7.493 1.00 94.56 123 ASN A CA 1
ATOM 943 C C . ASN A 1 123 ? -3.001 14.009 7.203 1.00 94.56 123 ASN A C 1
ATOM 945 O O . ASN A 1 123 ? -2.445 12.931 7.417 1.00 94.56 123 ASN A O 1
ATOM 949 N N . GLU A 1 124 ? -2.339 15.070 6.736 1.00 94.25 124 GLU A N 1
ATOM 950 C CA . GLU A 1 124 ? -0.914 15.031 6.387 1.00 94.25 124 GLU A CA 1
ATOM 951 C C . GLU A 1 124 ? -0.021 14.562 7.546 1.00 94.25 124 GLU A C 1
ATOM 953 O O . GLU A 1 124 ? 0.850 13.721 7.335 1.00 94.25 124 GLU A O 1
ATOM 958 N N . ASN A 1 125 ? -0.247 15.060 8.765 1.00 93.88 125 ASN A N 1
ATOM 959 C CA . ASN A 1 125 ? 0.578 14.703 9.920 1.00 93.88 125 ASN A CA 1
ATOM 960 C C . ASN A 1 125 ? 0.468 13.208 10.238 1.00 93.88 125 ASN A C 1
ATOM 962 O O . ASN A 1 125 ? 1.483 12.536 10.404 1.00 93.88 125 ASN A O 1
ATOM 966 N N . THR A 1 126 ? -0.754 12.669 10.266 1.00 93.31 126 THR A N 1
ATOM 967 C CA . THR A 1 126 ? -0.991 11.239 10.491 1.00 93.31 126 THR A CA 1
ATOM 968 C C . THR A 1 126 ? -0.415 10.400 9.352 1.00 93.31 126 THR A C 1
ATOM 970 O O . THR A 1 126 ? 0.206 9.370 9.603 1.00 93.31 126 THR A O 1
ATOM 973 N N . LEU A 1 127 ? -0.566 10.842 8.101 1.00 93.62 127 LEU A N 1
ATOM 974 C CA . LEU A 1 127 ? -0.005 10.137 6.953 1.00 93.62 127 LEU A CA 1
ATOM 975 C C . LEU A 1 127 ? 1.526 10.081 7.020 1.00 93.62 127 LEU A C 1
ATOM 977 O O . LEU A 1 127 ? 2.098 9.013 6.839 1.00 93.62 127 LEU A O 1
ATOM 981 N N . ARG A 1 128 ? 2.192 11.194 7.338 1.00 92.81 128 ARG A N 1
ATOM 982 C CA . ARG A 1 128 ? 3.651 11.245 7.493 1.00 92.81 128 ARG A CA 1
ATOM 983 C C . ARG A 1 128 ? 4.118 10.354 8.640 1.00 92.81 128 ARG A C 1
ATOM 985 O O . ARG A 1 128 ? 5.038 9.567 8.457 1.00 92.81 128 ARG A O 1
ATOM 992 N N . GLN A 1 129 ? 3.441 10.425 9.786 1.00 93.94 129 GLN A N 1
ATOM 993 C CA . GLN A 1 129 ? 3.762 9.620 10.964 1.00 93.94 129 GLN A CA 1
ATOM 994 C C . GLN A 1 129 ? 3.672 8.113 10.688 1.00 93.94 129 GLN A C 1
ATOM 996 O O . GLN A 1 129 ? 4.547 7.363 11.115 1.00 93.94 129 GLN A O 1
ATOM 1001 N N . HIS A 1 130 ? 2.628 7.659 9.992 1.00 94.50 130 HIS A N 1
ATOM 1002 C CA . HIS A 1 130 ? 2.396 6.226 9.799 1.00 94.50 130 HIS A CA 1
ATOM 1003 C C . HIS A 1 130 ? 3.006 5.692 8.503 1.00 94.50 130 HIS A C 1
ATOM 1005 O O . HIS A 1 130 ? 3.568 4.603 8.492 1.00 94.50 130 HIS A O 1
ATOM 1011 N N . MET A 1 131 ? 2.970 6.461 7.420 1.00 93.00 131 MET A N 1
ATOM 1012 C CA . MET A 1 131 ? 3.326 5.997 6.074 1.00 93.00 131 MET A CA 1
ATOM 1013 C C . MET A 1 131 ? 4.606 6.634 5.519 1.00 93.00 131 MET A C 1
ATOM 1015 O O . MET A 1 131 ? 5.045 6.231 4.444 1.00 93.00 131 MET A O 1
ATOM 1019 N N . GLY A 1 132 ? 5.196 7.617 6.210 1.00 90.69 132 GLY A N 1
ATOM 1020 C CA . GLY A 1 132 ? 6.459 8.248 5.808 1.00 90.69 132 GLY A CA 1
ATOM 1021 C C . GLY A 1 132 ? 6.379 9.058 4.512 1.00 90.69 132 GLY A C 1
ATOM 1022 O O . GLY A 1 132 ? 7.393 9.271 3.856 1.00 90.69 132 GLY A O 1
ATOM 1023 N N . VAL A 1 133 ? 5.178 9.470 4.089 1.00 89.56 133 VAL A N 1
ATOM 1024 C CA . VAL A 1 133 ? 4.955 10.134 2.795 1.00 89.56 133 VAL A CA 1
ATOM 1025 C C . VAL A 1 133 ? 3.993 11.316 2.900 1.00 89.56 133 VAL A C 1
ATOM 1027 O O . VAL A 1 133 ? 3.176 11.402 3.817 1.00 89.56 133 VAL A O 1
ATOM 1030 N N . ALA A 1 134 ? 4.083 12.225 1.928 1.00 87.31 134 ALA A N 1
ATOM 1031 C CA . ALA A 1 134 ? 3.128 13.312 1.744 1.00 87.31 134 ALA A CA 1
ATOM 1032 C C . ALA A 1 134 ? 1.828 12.822 1.065 1.00 87.31 134 ALA A C 1
ATOM 1034 O O . ALA A 1 134 ? 1.824 11.769 0.411 1.00 87.31 134 ALA A O 1
ATOM 1035 N N . PRO A 1 135 ? 0.718 13.580 1.176 1.00 85.69 135 PRO A N 1
ATOM 1036 C CA . PRO A 1 135 ? -0.504 13.296 0.430 1.00 85.69 135 PRO A CA 1
ATOM 1037 C C . PRO A 1 135 ? -0.233 13.169 -1.074 1.00 85.69 135 PRO A C 1
ATOM 1039 O O . PRO A 1 135 ? 0.517 13.953 -1.646 1.00 85.69 135 PRO A O 1
ATOM 1042 N N . GLY A 1 136 ? -0.843 12.169 -1.714 1.00 83.00 136 GLY A N 1
ATOM 1043 C CA . GLY A 1 136 ? -0.624 11.859 -3.134 1.00 83.00 136 GLY A CA 1
ATOM 1044 C C . GLY A 1 136 ? 0.500 10.853 -3.410 1.00 83.00 136 GLY A C 1
ATOM 1045 O O . GLY A 1 136 ? 0.516 10.268 -4.487 1.00 83.00 136 GLY A O 1
ATOM 1046 N N . SER A 1 137 ? 1.362 10.563 -2.431 1.00 87.81 137 SER A N 1
ATOM 1047 C CA . SER A 1 137 ? 2.478 9.608 -2.571 1.00 87.81 137 SER A CA 1
ATOM 1048 C C . SER A 1 137 ? 2.233 8.266 -1.869 1.00 87.81 137 SER A C 1
ATOM 1050 O O . SER A 1 137 ? 3.169 7.512 -1.609 1.00 87.81 137 SER A O 1
ATOM 1052 N N . VAL A 1 138 ? 0.976 7.957 -1.530 1.00 92.62 138 VAL A N 1
ATOM 1053 C CA . VAL A 1 138 ? 0.609 6.702 -0.857 1.00 92.62 138 VAL A CA 1
ATOM 1054 C C . VAL A 1 138 ? 0.810 5.519 -1.804 1.00 92.62 138 VAL A C 1
ATOM 1056 O O . VAL A 1 138 ? 0.373 5.534 -2.956 1.00 92.62 138 VAL A O 1
ATOM 1059 N N . SER A 1 139 ? 1.455 4.471 -1.300 1.00 95.06 139 SER A N 1
ATOM 1060 C CA . SER A 1 139 ? 1.830 3.278 -2.058 1.00 95.06 139 SER A CA 1
ATOM 1061 C C . SER A 1 139 ? 1.781 2.037 -1.166 1.00 95.06 139 SER A C 1
ATOM 1063 O O . SER A 1 139 ? 1.882 2.145 0.057 1.00 95.06 139 SER A O 1
ATOM 1065 N N . LEU A 1 140 ? 1.686 0.849 -1.771 1.00 96.62 140 LEU A N 1
ATOM 1066 C CA . LEU A 1 140 ? 1.834 -0.437 -1.076 1.00 96.62 140 LEU A CA 1
ATOM 1067 C C . LEU A 1 140 ? 3.148 -0.497 -0.281 1.00 96.62 140 LEU A C 1
ATOM 1069 O O . LEU A 1 140 ? 3.187 -0.976 0.850 1.00 96.62 140 LEU A O 1
ATOM 1073 N N . PHE A 1 141 ? 4.225 0.039 -0.852 1.00 96.31 141 PHE A N 1
ATOM 1074 C CA . PHE A 1 141 ? 5.558 -0.023 -0.258 1.00 96.31 141 PHE A CA 1
ATOM 1075 C C . PHE A 1 141 ? 5.741 0.867 0.974 1.00 96.31 141 PHE A C 1
ATOM 1077 O O . PHE A 1 141 ? 6.688 0.659 1.729 1.00 96.31 141 PHE A O 1
ATOM 1084 N N . CYS A 1 142 ? 4.814 1.790 1.247 1.00 95.25 142 CYS A N 1
ATOM 1085 C CA . CYS A 1 142 ? 4.810 2.555 2.495 1.00 95.25 142 CYS A CA 1
ATOM 1086 C C . CYS A 1 142 ? 4.710 1.652 3.740 1.00 95.25 142 CYS A C 1
ATOM 1088 O O . CYS A 1 142 ? 5.062 2.088 4.829 1.00 95.25 142 CYS A O 1
ATOM 1090 N N . LEU A 1 143 ? 4.297 0.385 3.598 1.00 96.38 143 LEU A N 1
ATOM 1091 C CA . LEU A 1 143 ? 4.292 -0.599 4.690 1.00 96.38 143 LEU A CA 1
ATOM 1092 C C . LEU A 1 143 ? 5.694 -0.988 5.201 1.00 96.38 143 LEU A C 1
ATOM 1094 O O . LEU A 1 143 ? 5.806 -1.619 6.254 1.00 96.38 143 LEU A O 1
ATOM 1098 N N . LEU A 1 144 ? 6.758 -0.616 4.477 1.00 94.81 144 LEU A N 1
ATOM 1099 C CA . LEU A 1 144 ? 8.145 -0.731 4.944 1.00 94.81 144 LEU A CA 1
ATOM 1100 C C . LEU A 1 144 ? 8.523 0.375 5.938 1.00 94.81 144 LEU A C 1
ATOM 1102 O O . LEU A 1 144 ? 9.529 0.253 6.635 1.00 94.81 144 LEU A O 1
ATOM 1106 N N . HIS A 1 145 ? 7.727 1.445 6.024 1.00 93.50 145 HIS A N 1
ATOM 1107 C CA . HIS A 1 145 ? 7.963 2.527 6.967 1.00 93.50 145 HIS A CA 1
ATOM 1108 C C . HIS A 1 145 ? 7.765 2.029 8.413 1.00 93.50 145 HIS A C 1
ATOM 1110 O O . HIS A 1 145 ? 6.727 1.422 8.699 1.00 93.50 145 HIS A O 1
ATOM 1116 N N . PRO A 1 146 ? 8.683 2.314 9.360 1.00 92.06 146 PRO A N 1
ATOM 1117 C CA . PRO A 1 146 ? 8.574 1.836 10.742 1.00 92.06 146 PRO A CA 1
ATOM 1118 C C . PRO A 1 146 ? 7.280 2.250 11.454 1.00 92.06 146 PRO A C 1
ATOM 1120 O O . PRO A 1 146 ? 6.765 1.498 12.275 1.00 92.06 146 PRO A O 1
ATOM 1123 N N . GLY A 1 147 ? 6.724 3.418 11.117 1.00 92.69 147 GLY A N 1
ATOM 1124 C CA . GLY A 1 147 ? 5.470 3.917 11.693 1.00 92.69 147 GLY A CA 1
ATOM 1125 C C . GLY A 1 147 ? 4.204 3.206 11.202 1.00 92.69 147 GLY A C 1
ATOM 1126 O O . GLY A 1 147 ? 3.125 3.463 11.724 1.00 92.69 147 GLY A O 1
ATOM 1127 N N . SER A 1 148 ? 4.305 2.312 10.215 1.00 95.25 148 SER A N 1
ATOM 1128 C CA . SER A 1 148 ? 3.130 1.689 9.591 1.00 95.25 148 SER A CA 1
ATOM 1129 C C . SER A 1 148 ? 2.668 0.415 10.307 1.00 95.25 148 SER A C 1
ATOM 1131 O O . SER A 1 148 ? 1.806 -0.297 9.793 1.00 95.25 148 SER A O 1
ATOM 1133 N N . GLN A 1 149 ? 3.291 0.032 11.429 1.00 94.19 149 GLN A N 1
ATOM 1134 C CA . GLN A 1 149 ? 3.068 -1.266 12.098 1.00 94.19 149 GLN A CA 1
ATOM 1135 C C . GLN A 1 149 ? 1.602 -1.514 12.474 1.00 94.19 149 GLN A C 1
ATOM 1137 O O . GLN A 1 149 ? 1.146 -2.650 12.428 1.00 94.19 149 GLN A O 1
ATOM 1142 N N . ASP A 1 150 ? 0.865 -0.452 12.791 1.00 94.69 150 ASP A N 1
ATOM 1143 C CA . ASP A 1 150 ? -0.549 -0.472 13.166 1.00 94.69 150 ASP A CA 1
ATOM 1144 C C . ASP A 1 150 ? -1.503 -0.155 12.000 1.00 94.69 150 ASP A C 1
ATOM 1146 O O . ASP A 1 150 ? -2.698 0.053 12.213 1.00 94.69 150 ASP A O 1
ATOM 1150 N N . VAL A 1 151 ? -0.988 -0.098 10.767 1.00 97.69 151 VAL A N 1
ATOM 1151 C CA . VAL A 1 151 ? -1.786 0.134 9.561 1.00 97.69 151 VAL A CA 1
ATOM 1152 C C . VAL A 1 151 ? -2.308 -1.196 9.032 1.00 97.69 151 VAL A C 1
ATOM 1154 O O . VAL A 1 151 ? -1.546 -2.050 8.582 1.00 97.69 151 VAL A O 1
ATOM 1157 N N . GLU A 1 152 ? -3.625 -1.350 9.051 1.00 98.06 152 GLU A N 1
ATOM 1158 C CA . GLU A 1 152 ? -4.336 -2.473 8.452 1.00 98.06 152 GLU A CA 1
ATOM 1159 C C . GLU A 1 152 ? -4.346 -2.346 6.929 1.00 98.06 152 GLU A C 1
ATOM 1161 O O . GLU A 1 152 ? -4.477 -1.249 6.385 1.00 98.06 152 GLU A O 1
ATOM 1166 N N . VAL A 1 153 ? -4.235 -3.467 6.219 1.00 98.44 153 VAL A N 1
ATOM 1167 C CA . VAL A 1 153 ? -4.222 -3.463 4.753 1.00 98.44 153 VAL A CA 1
ATOM 1168 C C . VAL A 1 153 ? -5.537 -4.018 4.244 1.00 98.44 153 VAL A C 1
ATOM 1170 O O . VAL A 1 153 ? -5.894 -5.150 4.548 1.00 98.44 153 VAL A O 1
ATOM 1173 N N . VAL A 1 154 ? -6.248 -3.229 3.448 1.00 98.25 154 VAL A N 1
ATOM 1174 C CA . VAL A 1 154 ? -7.497 -3.635 2.810 1.00 98.25 154 VAL A CA 1
ATOM 1175 C C . VAL A 1 154 ? -7.295 -3.658 1.309 1.00 98.25 154 VAL A C 1
ATOM 1177 O O . VAL A 1 154 ? -6.863 -2.669 0.724 1.00 98.25 154 VAL A O 1
ATOM 1180 N N . VAL A 1 155 ? -7.619 -4.779 0.675 1.00 98.06 155 VAL A N 1
ATOM 1181 C CA . VAL A 1 155 ? -7.385 -4.984 -0.755 1.00 98.06 155 VAL A CA 1
ATOM 1182 C C . VAL A 1 155 ? -8.690 -5.369 -1.434 1.00 98.06 155 VAL A C 1
ATOM 1184 O O . VAL A 1 155 ? -9.384 -6.295 -1.008 1.00 98.06 155 VAL A O 1
ATOM 1187 N N . GLN A 1 156 ? -9.026 -4.669 -2.513 1.00 97.00 156 GLN A N 1
ATOM 1188 C CA . GLN A 1 156 ? -10.157 -5.026 -3.359 1.00 97.00 156 GLN A CA 1
ATOM 1189 C C . GLN A 1 156 ? -9.841 -6.320 -4.123 1.00 97.00 156 GLN A C 1
ATOM 1191 O O . GLN A 1 156 ? -8.857 -6.391 -4.861 1.00 97.00 156 GLN A O 1
ATOM 1196 N N . LYS A 1 157 ? -10.681 -7.349 -3.968 1.00 96.12 157 LYS A N 1
ATOM 11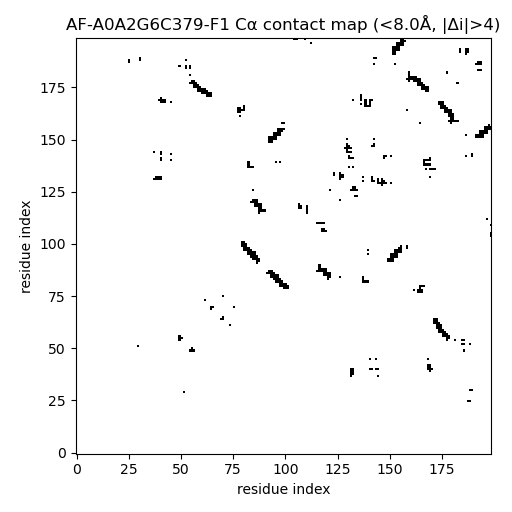97 C CA . LYS A 1 157 ? -10.427 -8.716 -4.469 1.00 96.12 157 LYS A CA 1
ATOM 1198 C C . LYS A 1 157 ? -10.078 -8.788 -5.954 1.00 96.12 157 LYS A C 1
ATOM 1200 O O . LYS A 1 157 ? -9.209 -9.568 -6.327 1.00 96.12 157 LYS A O 1
ATOM 1205 N N . GLN A 1 158 ? -10.714 -7.967 -6.792 1.00 95.12 158 GLN A N 1
ATOM 1206 C CA . GLN A 1 158 ? -10.482 -7.970 -8.242 1.00 95.12 158 GLN A CA 1
ATOM 1207 C C . GLN A 1 158 ? -9.045 -7.609 -8.648 1.00 95.12 158 GLN A C 1
ATOM 1209 O O . GLN A 1 158 ? -8.616 -7.924 -9.756 1.00 95.12 158 GLN A O 1
ATOM 1214 N N . LEU A 1 159 ? -8.285 -6.962 -7.758 1.00 96.69 159 LEU A N 1
ATOM 1215 C CA . LEU A 1 159 ? -6.880 -6.663 -8.006 1.00 96.69 159 LEU A CA 1
ATOM 1216 C C . LEU A 1 159 ? -6.012 -7.925 -7.988 1.00 96.69 159 LEU A C 1
ATOM 1218 O O . LEU A 1 159 ? -5.007 -7.974 -8.686 1.00 96.69 159 LEU A O 1
ATOM 1222 N N . LEU A 1 160 ? -6.398 -8.960 -7.236 1.00 96.75 160 LEU A N 1
ATOM 1223 C CA . LEU A 1 160 ? -5.595 -10.178 -7.077 1.00 96.75 160 LEU A CA 1
ATOM 1224 C C . LEU A 1 160 ? -5.473 -10.986 -8.373 1.00 96.75 160 LEU A C 1
ATOM 1226 O O . LEU A 1 160 ? -4.486 -11.693 -8.562 1.00 96.75 160 LEU A O 1
ATOM 1230 N N . SER A 1 161 ? -6.455 -10.868 -9.270 1.00 96.12 161 SER A N 1
ATOM 1231 C CA . SER A 1 161 ? -6.436 -11.513 -10.585 1.00 96.12 161 SER A CA 1
ATOM 1232 C C . SER A 1 161 ? -5.690 -10.711 -11.649 1.00 96.12 161 SER A C 1
ATOM 1234 O O . SER A 1 161 ? -5.542 -11.199 -12.767 1.00 96.12 161 SER A O 1
ATOM 1236 N N . GLN A 1 162 ? -5.243 -9.488 -11.346 1.00 96.19 162 GLN A N 1
ATOM 1237 C CA . GLN A 1 162 ? -4.531 -8.681 -12.329 1.00 96.19 162 GLN A CA 1
ATOM 1238 C C . GLN A 1 162 ? -3.120 -9.240 -12.549 1.00 96.19 162 GLN A C 1
ATOM 1240 O O . GLN A 1 162 ? -2.402 -9.492 -11.572 1.00 96.19 162 GLN A O 1
ATOM 1245 N N . PRO A 1 163 ? -2.698 -9.414 -13.816 1.00 94.50 163 PRO A N 1
ATOM 1246 C CA . PRO A 1 163 ? -1.379 -9.957 -14.130 1.00 94.50 163 PRO A CA 1
ATOM 1247 C C . PRO A 1 163 ? -0.266 -9.046 -13.615 1.00 94.50 163 PRO A C 1
ATOM 1249 O O . PRO A 1 163 ? 0.803 -9.527 -13.246 1.00 94.50 163 PRO A O 1
ATOM 1252 N N . GLU A 1 164 ? -0.531 -7.740 -13.563 1.00 93.75 164 GLU A N 1
ATOM 1253 C CA . GLU A 1 164 ? 0.439 -6.747 -13.148 1.00 93.75 164 GLU A CA 1
ATOM 1254 C C . GLU A 1 164 ? -0.233 -5.480 -12.597 1.00 93.75 164 GLU A C 1
ATOM 1256 O O . GLU A 1 164 ? -1.172 -4.949 -13.188 1.00 93.75 164 GLU A O 1
ATOM 1261 N N . LEU A 1 165 ? 0.272 -4.979 -11.469 1.00 95.75 165 LEU A N 1
ATOM 1262 C CA . LEU A 1 165 ? -0.160 -3.756 -10.799 1.00 95.75 165 LEU A CA 1
ATOM 1263 C C . LEU A 1 165 ? 1.060 -2.883 -10.499 1.00 95.75 165 LEU A C 1
ATOM 1265 O O . LEU A 1 165 ? 2.066 -3.378 -9.990 1.00 95.75 165 LEU A O 1
ATOM 1269 N N . GLY A 1 166 ? 0.971 -1.585 -10.794 1.00 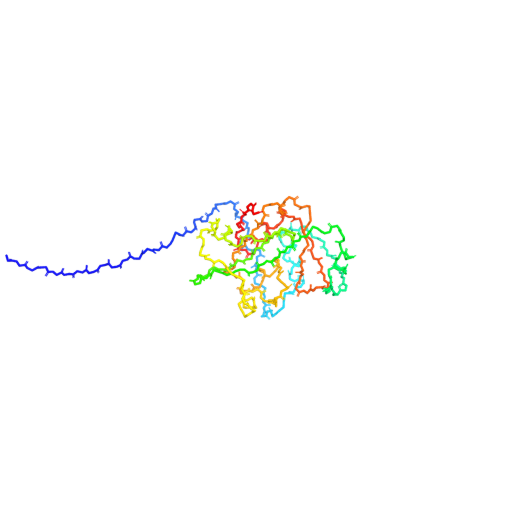93.81 166 GLY A N 1
ATOM 1270 C CA . GLY A 1 166 ? 2.091 -0.652 -10.637 1.00 93.81 166 GLY A CA 1
ATOM 1271 C C . GLY A 1 166 ? 1.973 0.256 -9.413 1.00 93.81 166 GLY A C 1
ATOM 1272 O O . GLY A 1 166 ? 0.991 0.989 -9.270 1.00 93.81 166 GLY A O 1
ATOM 1273 N N . PHE A 1 167 ? 3.028 0.302 -8.604 1.00 93.56 167 PHE A N 1
ATOM 1274 C CA . PHE A 1 167 ? 3.143 1.085 -7.375 1.00 93.56 167 PHE A CA 1
ATOM 1275 C C . PHE A 1 167 ? 4.394 1.974 -7.405 1.00 93.56 167 PHE A C 1
ATOM 1277 O O . PHE A 1 167 ? 5.436 1.581 -7.927 1.00 93.56 167 PHE A O 1
ATOM 1284 N N . HIS A 1 168 ? 4.311 3.174 -6.830 1.00 89.62 168 HIS A N 1
ATOM 1285 C CA . HIS A 1 168 ? 5.455 4.089 -6.771 1.00 89.62 168 HIS A CA 1
ATOM 1286 C C . HIS A 1 168 ? 6.417 3.698 -5.639 1.00 89.62 168 HIS A C 1
ATOM 1288 O O . HIS A 1 168 ? 5.945 3.453 -4.520 1.00 89.62 168 HIS A O 1
ATOM 1294 N N . PRO A 1 169 ? 7.741 3.652 -5.878 1.00 87.31 169 PRO A N 1
ATOM 1295 C CA . PRO A 1 169 ? 8.730 3.251 -4.882 1.00 87.31 169 PRO A CA 1
ATOM 1296 C C . PRO A 1 169 ? 9.265 4.422 -4.039 1.00 87.31 169 PRO A C 1
ATOM 1298 O O . PRO A 1 169 ? 10.445 4.455 -3.713 1.00 87.31 169 PRO A O 1
ATOM 1301 N N . GLY A 1 170 ? 8.408 5.382 -3.678 1.00 74.75 170 GLY A N 1
ATOM 1302 C CA . GLY A 1 170 ? 8.776 6.515 -2.813 1.00 74.75 170 GLY A CA 1
ATOM 1303 C C . GLY A 1 170 ? 8.957 7.856 -3.515 1.00 74.75 170 GLY A C 1
ATOM 1304 O O . GLY A 1 170 ? 8.924 8.894 -2.856 1.00 74.75 170 GLY A O 1
ATOM 1305 N N . ASP A 1 171 ? 9.065 7.861 -4.837 1.00 75.75 171 ASP A N 1
ATOM 1306 C CA . ASP A 1 171 ? 8.921 9.045 -5.678 1.00 75.75 171 ASP A CA 1
ATOM 1307 C C . ASP A 1 171 ? 8.228 8.698 -7.006 1.00 75.75 171 ASP A C 1
ATOM 1309 O O . ASP A 1 171 ? 7.975 7.537 -7.336 1.00 75.75 171 ASP A O 1
ATOM 1313 N N . ASN A 1 172 ? 7.818 9.738 -7.731 1.00 79.88 172 ASN A N 1
ATOM 1314 C CA . ASN A 1 172 ? 7.053 9.640 -8.974 1.00 79.88 172 ASN A CA 1
ATOM 1315 C C . ASN A 1 172 ? 7.946 9.549 -10.225 1.00 79.88 172 ASN A C 1
ATOM 1317 O O . ASN A 1 172 ? 7.469 9.836 -11.322 1.00 79.88 172 ASN A O 1
ATOM 1321 N N . THR A 1 173 ? 9.221 9.181 -10.069 1.00 84.62 173 THR A N 1
ATOM 1322 C CA . THR A 1 173 ? 10.180 8.959 -11.168 1.00 84.62 173 THR A CA 1
ATOM 1323 C C . THR A 1 173 ? 10.298 7.487 -11.557 1.00 84.62 173 THR A C 1
ATOM 1325 O O . THR A 1 173 ? 10.966 7.137 -12.528 1.00 84.62 173 THR A O 1
ATOM 1328 N N . ALA A 1 174 ? 9.644 6.600 -10.813 1.00 88.31 174 ALA A N 1
ATOM 1329 C CA . ALA A 1 174 ? 9.596 5.193 -11.139 1.00 88.31 174 ALA A CA 1
ATOM 1330 C C . ALA A 1 174 ? 8.240 4.577 -10.797 1.00 88.31 174 ALA A C 1
ATOM 1332 O O . ALA A 1 174 ? 7.487 5.035 -9.929 1.00 88.31 174 ALA A O 1
ATOM 1333 N N . THR A 1 175 ? 7.951 3.472 -11.474 1.00 90.75 175 THR A N 1
ATOM 1334 C CA . THR A 1 175 ? 6.855 2.571 -11.139 1.00 90.75 175 THR A CA 1
ATOM 1335 C C . THR A 1 175 ? 7.409 1.156 -11.039 1.00 90.75 175 THR A C 1
ATOM 1337 O O . THR A 1 175 ? 8.026 0.649 -11.978 1.00 90.75 175 THR A O 1
ATOM 1340 N N . VAL A 1 176 ? 7.189 0.516 -9.892 1.00 93.75 176 VAL A N 1
ATOM 1341 C CA . VAL A 1 176 ? 7.493 -0.898 -9.669 1.00 93.75 176 VAL A CA 1
ATOM 1342 C C . VAL A 1 176 ? 6.213 -1.686 -9.857 1.00 93.75 176 VAL A C 1
ATOM 1344 O O . VAL A 1 176 ? 5.186 -1.395 -9.244 1.00 93.75 176 VAL A O 1
ATOM 1347 N N . PHE A 1 177 ? 6.288 -2.689 -10.707 1.00 95.44 177 PHE A N 1
ATOM 1348 C CA . PHE A 1 177 ? 5.173 -3.536 -11.060 1.00 95.44 177 PHE A CA 1
ATOM 1349 C C . PHE A 1 177 ? 5.332 -4.913 -10.431 1.00 95.44 177 PHE A C 1
ATOM 1351 O O . PHE A 1 177 ? 6.418 -5.490 -10.491 1.00 95.44 177 PHE A O 1
A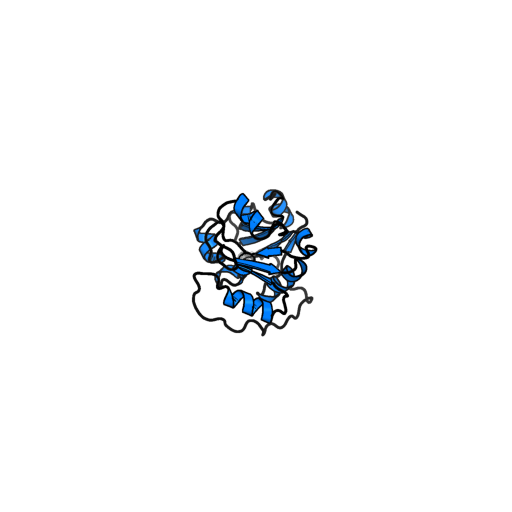TOM 1358 N N . ILE A 1 178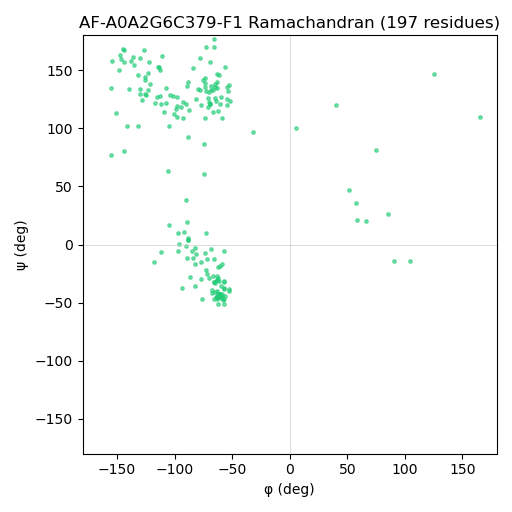 ? 4.252 -5.429 -9.847 1.00 97.25 178 ILE A N 1
ATOM 1359 C CA . ILE A 1 178 ? 4.162 -6.779 -9.277 1.00 97.25 178 ILE A CA 1
ATOM 1360 C C . ILE A 1 178 ? 2.840 -7.435 -9.703 1.00 97.25 178 ILE A C 1
ATOM 1362 O O . ILE A 1 178 ? 1.864 -6.717 -9.931 1.00 97.25 178 ILE A O 1
ATOM 1366 N N . PRO A 1 179 ? 2.746 -8.774 -9.764 1.00 97.50 179 PRO A N 1
ATOM 1367 C CA . PRO A 1 179 ? 1.460 -9.442 -9.943 1.00 97.50 179 PRO A CA 1
ATOM 1368 C C . PRO A 1 179 ? 0.495 -9.146 -8.795 1.00 97.50 179 PRO A C 1
ATOM 1370 O O . PRO A 1 179 ? 0.911 -9.074 -7.637 1.00 97.50 179 PRO A O 1
ATOM 1373 N N . GLY A 1 180 ? -0.805 -9.055 -9.088 1.00 97.25 180 GLY A N 1
ATOM 1374 C CA . GLY A 1 180 ? -1.832 -8.854 -8.062 1.00 97.25 180 GLY A CA 1
ATOM 1375 C C . GLY A 1 180 ? -1.821 -9.942 -6.987 1.00 97.25 180 GLY A C 1
ATOM 1376 O O . GLY A 1 180 ? -1.912 -9.649 -5.795 1.00 97.25 180 GLY A O 1
ATOM 1377 N N . ALA A 1 181 ? -1.587 -11.191 -7.396 1.00 97.31 181 ALA A N 1
ATOM 1378 C CA . ALA A 1 181 ? -1.440 -12.339 -6.503 1.00 97.31 181 ALA A CA 1
ATOM 1379 C C . ALA A 1 181 ? -0.264 -12.210 -5.508 1.00 97.31 181 ALA A C 1
ATOM 1381 O O . ALA A 1 181 ? -0.241 -12.896 -4.488 1.00 97.31 181 ALA A O 1
ATOM 1382 N N . SER A 1 182 ? 0.703 -11.323 -5.766 1.00 98.06 182 SER A N 1
ATOM 1383 C CA . SER A 1 182 ? 1.848 -11.088 -4.880 1.00 98.06 182 SER A CA 1
ATOM 1384 C C . SER A 1 182 ? 1.553 -10.108 -3.742 1.00 98.06 182 SER A C 1
ATOM 1386 O O . SER A 1 182 ? 2.363 -10.018 -2.818 1.00 98.06 182 SER A O 1
ATOM 1388 N N . ILE A 1 183 ? 0.419 -9.389 -3.767 1.00 97.94 183 ILE A N 1
ATOM 1389 C CA . ILE A 1 183 ? 0.058 -8.436 -2.703 1.00 97.94 183 ILE A CA 1
ATOM 1390 C C . ILE A 1 183 ? -0.008 -9.149 -1.352 1.00 97.94 183 ILE A C 1
ATOM 1392 O O . ILE A 1 183 ? 0.586 -8.678 -0.386 1.00 97.94 183 ILE A O 1
ATOM 1396 N N . GLU A 1 184 ? -0.680 -10.301 -1.284 1.00 97.62 184 GLU A N 1
ATOM 1397 C CA . GLU A 1 184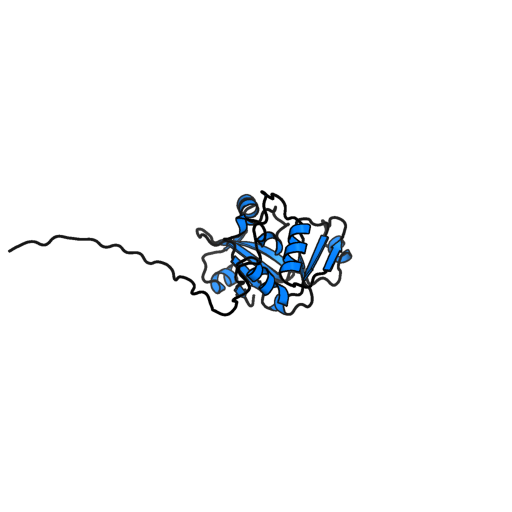 ? -0.807 -11.063 -0.038 1.00 97.62 184 GLU A CA 1
ATOM 1398 C C . GLU A 1 184 ? 0.559 -11.462 0.520 1.00 97.62 184 GLU A C 1
ATOM 1400 O O . GLU A 1 184 ? 0.840 -11.238 1.695 1.00 97.62 184 GLU A O 1
ATOM 1405 N N . ARG A 1 185 ? 1.447 -11.965 -0.347 1.00 97.88 185 ARG A N 1
ATOM 1406 C CA . ARG A 1 185 ? 2.810 -12.342 0.035 1.00 97.88 185 ARG A CA 1
ATOM 1407 C C . ARG A 1 185 ? 3.614 -11.145 0.534 1.00 97.88 185 ARG A C 1
ATOM 1409 O O . ARG A 1 185 ? 4.329 -11.278 1.523 1.00 97.88 185 ARG A O 1
ATOM 1416 N N . PHE A 1 186 ? 3.502 -9.993 -0.126 1.00 98.25 186 PHE A N 1
ATOM 1417 C CA . PHE A 1 186 ? 4.182 -8.776 0.309 1.00 98.25 186 PHE A CA 1
ATOM 1418 C C . PHE A 1 186 ? 3.701 -8.344 1.697 1.00 98.25 186 PHE A C 1
ATOM 1420 O O . PHE A 1 186 ? 4.518 -8.148 2.593 1.00 98.25 186 PHE A O 1
ATOM 1427 N N . VAL A 1 187 ? 2.381 -8.245 1.882 1.00 97.94 187 VAL A N 1
ATOM 1428 C CA . VAL A 1 187 ? 1.751 -7.802 3.136 1.00 97.94 187 VAL A CA 1
ATOM 1429 C C . VAL A 1 187 ? 2.093 -8.756 4.289 1.00 97.94 187 VAL A C 1
ATOM 1431 O O . VAL A 1 187 ? 2.521 -8.299 5.351 1.00 97.94 187 VAL A O 1
ATOM 1434 N N . ALA A 1 188 ? 2.021 -10.069 4.051 1.00 96.75 188 ALA A N 1
ATOM 1435 C CA . ALA A 1 188 ? 2.454 -11.094 5.001 1.00 96.75 188 ALA A CA 1
ATOM 1436 C C . ALA A 1 188 ? 3.951 -10.994 5.320 1.00 96.75 188 ALA A C 1
ATOM 1438 O O . ALA A 1 188 ? 4.350 -11.063 6.482 1.00 96.75 188 ALA A O 1
ATOM 1439 N N . GLY A 1 189 ? 4.784 -10.767 4.301 1.00 95.50 189 GLY A N 1
ATOM 1440 C CA . GLY A 1 189 ? 6.229 -10.609 4.440 1.00 95.50 189 GLY A CA 1
ATOM 1441 C C . GLY A 1 189 ? 6.643 -9.411 5.293 1.00 95.50 189 GLY A C 1
ATOM 1442 O O . GLY A 1 189 ? 7.670 -9.469 5.962 1.00 95.50 189 GLY A O 1
ATOM 1443 N N . VAL A 1 190 ? 5.826 -8.354 5.332 1.00 94.00 190 VAL A N 1
ATOM 1444 C CA . VAL A 1 190 ? 6.023 -7.194 6.219 1.00 94.00 190 VAL A CA 1
ATOM 1445 C C . VAL A 1 190 ? 5.288 -7.329 7.561 1.00 94.00 190 VAL A C 1
ATOM 1447 O O . VAL A 1 190 ? 5.210 -6.361 8.314 1.00 94.00 190 VAL A O 1
ATOM 1450 N N . GLY A 1 191 ? 4.752 -8.510 7.882 1.00 94.62 191 GLY A N 1
ATOM 1451 C CA . GLY A 1 191 ? 4.195 -8.834 9.198 1.00 94.62 191 GLY A CA 1
ATOM 1452 C C . GLY A 1 191 ? 2.733 -8.435 9.411 1.00 94.62 191 GLY A C 1
ATOM 1453 O O . GLY A 1 191 ? 2.341 -8.184 10.548 1.00 94.62 191 GLY A O 1
ATOM 1454 N N . ARG A 1 192 ? 1.931 -8.348 8.345 1.00 95.00 192 ARG A N 1
ATOM 1455 C CA . ARG A 1 192 ? 0.497 -8.008 8.403 1.00 95.00 192 ARG A CA 1
ATOM 1456 C C . ARG A 1 192 ? -0.325 -9.023 7.616 1.00 95.00 192 ARG A C 1
ATOM 1458 O O . ARG A 1 192 ? 0.200 -9.688 6.734 1.00 95.00 192 ARG A O 1
ATOM 1465 N N . GLU A 1 193 ? -1.622 -9.104 7.876 1.00 95.38 193 GLU A N 1
ATOM 1466 C CA . GLU A 1 193 ? -2.548 -9.895 7.057 1.00 95.38 193 GLU A CA 1
ATOM 1467 C C . GLU A 1 193 ? -3.510 -8.954 6.321 1.00 95.38 193 GLU A C 1
ATOM 1469 O O . GLU A 1 193 ? -4.102 -8.077 6.958 1.00 95.38 193 GLU A O 1
ATOM 1474 N N . PRO A 1 194 ? -3.657 -9.070 4.989 1.00 97.06 194 PRO A N 1
ATOM 1475 C CA . PRO A 1 194 ? -4.594 -8.236 4.254 1.00 97.06 194 PRO A CA 1
ATOM 1476 C C . PRO A 1 194 ? -6.038 -8.703 4.465 1.00 97.06 194 PRO A C 1
ATOM 1478 O O . PRO A 1 194 ? -6.344 -9.895 4.440 1.00 97.06 194 PRO A O 1
ATOM 1481 N N . VAL A 1 195 ? -6.954 -7.746 4.579 1.00 97.19 195 VAL A N 1
ATOM 1482 C CA . VAL A 1 195 ? -8.396 -7.985 4.523 1.00 97.19 195 VAL A CA 1
ATOM 1483 C C . VAL A 1 195 ? -8.870 -7.813 3.086 1.00 97.19 195 VAL A C 1
ATOM 1485 O O . VAL A 1 195 ? -8.709 -6.752 2.480 1.00 97.19 195 VAL A O 1
ATOM 1488 N N . PHE A 1 196 ? -9.490 -8.853 2.536 1.00 96.50 196 PHE A N 1
ATOM 1489 C CA . PHE A 1 196 ? -10.010 -8.830 1.175 1.00 96.50 196 PHE A CA 1
ATOM 1490 C C . PHE A 1 196 ? -11.483 -8.440 1.138 1.00 96.50 196 PHE A C 1
ATOM 1492 O O . PHE A 1 196 ? -12.345 -9.177 1.622 1.00 96.50 196 PHE A O 1
ATOM 1499 N N . VAL A 1 197 ? -11.783 -7.327 0.475 1.00 94.50 197 VAL A N 1
ATOM 1500 C CA . VAL A 1 197 ? -13.146 -6.802 0.315 1.00 94.50 197 VAL A CA 1
ATOM 1501 C C . VAL A 1 197 ? -13.591 -6.888 -1.140 1.00 94.50 197 VAL A C 1
ATOM 1503 O O . VAL A 1 197 ? -12.776 -6.835 -2.061 1.00 94.50 197 VAL A O 1
ATOM 1506 N N . SER A 1 198 ? -14.892 -7.050 -1.360 1.00 89.12 198 SER A N 1
ATOM 1507 C CA . SER A 1 198 ? -15.459 -7.186 -2.707 1.00 89.12 198 SER A CA 1
ATOM 1508 C C . SER A 1 198 ? -15.820 -5.847 -3.371 1.00 89.12 198 SER A C 1
ATOM 1510 O O . SER A 1 198 ? -16.426 -5.919 -4.431 1.00 89.12 198 SER A O 1
ATOM 1512 N N . MET A 1 199 ? -15.497 -4.702 -2.735 1.00 68.94 199 MET A N 1
ATOM 1513 C CA . MET A 1 199 ? -15.929 -3.323 -3.078 1.00 68.94 199 MET A CA 1
ATOM 1514 C C . MET A 1 199 ? -16.158 -3.068 -4.563 1.00 68.94 199 MET A C 1
ATOM 1516 O O . MET A 1 199 ? -15.295 -3.504 -5.352 1.00 68.94 199 MET A O 1
#

Secondary structure (DSSP, 8-state):
-------------PPP-----TT----TTS-----S--SS--HHHHHHHHHHTT---EEEE-PPP-SHHHHHHH-TTPBPEEEEEEEETTSS-EEEEEEESSSPP-HHHHHHHTT-S-EEEPPHHHHHHHHSS-TT---GGGGGSGGGTTEEEEEEGGGTT-S-EEE-SSSTTEEEEE-TTHHHHHHHHTT--EEEE--

Radius of gyration: 20.24 Å; Cα contacts (8 Å, |Δi|>4): 308; chains: 1; bounding box: 48×37×85 Å

pLDDT: mean 80.39, std 22.97, range [29.0, 98.44]

Mean predicted aligned error: 10.68 Å

Sequence (199 aa):
MSYAPLACWWLSSAPPIFACSPRYLVNRFAVAAISSPVDKLDQQQIITTLKALDIPHRIVQHPPVFSVADSVGVAPEKYPVKNLFLVERNGPRKLLVIMDGLARLDVKGLAADLGTAKLHFGNENTLRQHMGVAPGSVSLFCLLHPGSQDVEVVVQKQLLSQPELGFHPGDNTATVFIPGASIERFVAGVGREPVFVSM

Nearest PDB structures (foldseek):
  1vki-assembly1_A  TM=9.112E-01  e=4.572E-16  Agrobacterium fabrum str. C58
  1vjf-assembly1_A  TM=9.014E-01  e=1.275E-15  Caulobacter vibrioides CB15
  8huz-assembly6_E  TM=8.512E-01  e=1.290E-13  Mus musculus
  8huz-assembly4_C  TM=8.672E-01  e=5.317E-12  Mus musculus
  8huz-assembly5_D  TM=8.417E-01  e=2.167E-12  Mus musculus